Protein 6ENI (pdb70)

Radius of gyration: 18.66 Å; Cα contacts (8 Å, |Δi|>4): 161; chains: 2; bounding box: 58×53×32 Å

Secondary structure (DSSP, 8-state):
----HHHHHHHHHHHHHHHHHHHHHHHHHHTT-HHHHHHHHS-HHHHHHHHHHHHHHHHHHH--S-HHHHHHHH---HHHHHHHHHHHHHS-HHHHHHHHHHH-/--S-HHHHHHHHHHHHHHHHHHHHHHHHHHTT-HHHHHHHHS-HHHHHHHHHHHHHHHHHHH--S-HHHHHHHH---HHHHHHHHHHHHHS-HHHHHHHHHHH--

Nearest PDB structures (foldseek):
  6eni-assembly1_A  TM=1.010E+00  e=1.282E-14  Escherichia coli
  6elb-assembly1_B  TM=1.008E+00  e=8.074E-14  Escherichia coli
  6elg-assembly1_B  TM=1.007E+00  e=7.170E-14  Escherichia coli
  6ekp-assembly1_A  TM=1.009E+00  e=9.092E-14  Escherichia coli K-12
  6enn-assembly1_A  TM=1.009E+00  e=9.092E-14  Escherichia coli

Organism: Escherichia coli (strain K12) (NCBI:txid83333)

CATH classification: 1.10.1270.10

Sequence (209 aa):
AQQSPYSSAAMMAEQQRHQEWLRFVDDLLKNNAYQNDLHLPLLNLMMLLPDEREALGTRVRIVEELLRGEMSQRELKNELGAGIATITRGSNYLKAAPVELRQWLEEVLLAQQSPYSAAMMAEQRHQQEWLRFVDLLKNAYQNDDLHLPLLNLLMMLLPDEREALGTRVRIVEEELLRGEMMSQRELKNELGAGIATITRGSNYLKAAPVELRQWLEEVVLLK

Structure (mmCIF, N/CA/C/O backbone):
data_6ENI
#
_entry.id   6ENI
#
_cell.length_a   54.780
_cell.length_b   63.410
_cell.length_c   64.770
_cell.angle_alpha   90.000
_cell.angle_beta   90.000
_cell.angle_gamma   90.000
#
_symmetry.space_group_name_H-M   'P 21 21 21'
#
loop_
_entity.id
_entity.type
_entity.pdbx_description
1 polymer 'Trp operon repressor'
2 non-polymer '1H-INDOL-3-YLACETIC ACID'
3 non-polymer 1,2-ETHANEDIOL
4 water water
#
loop_
_atom_site.group_PDB
_atom_site.id
_atom_site.type_symbol
_atom_site.label_atom_id
_atom_site.label_alt_id
_atom_site.label_comp_id
_atom_site.label_asym_id
_atom_site.label_entity_id
_atom_site.label_seq_id
_atom_site.pdbx_PDB_ins_code
_atom_site.Cartn_x
_atom_site.Cartn_y
_atom_site.Cartn_z
_atom_site.occupancy
_atom_site.B_iso_or_equiv
_atom_site.auth_seq_id
_atom_site.auth_comp_id
_atom_site.auth_asym_id
_atom_site.auth_atom_id
_atom_site.pdbx_PDB_model_num
ATOM 1 N N . ALA A 1 2 ? 10.855 -9.356 24.811 1.00 54.95 2 ALA A N 1
ATOM 2 C CA . ALA A 1 2 ? 11.811 -10.429 24.569 1.00 76.29 2 ALA A CA 1
ATOM 3 C C . ALA A 1 2 ? 12.063 -10.602 23.074 1.00 38.44 2 ALA A C 1
ATOM 4 O O . ALA A 1 2 ? 11.126 -10.612 22.273 1.00 33.50 2 ALA A O 1
ATOM 10 N N . GLN A 1 3 ? 13.336 -10.719 22.699 1.00 33.38 3 GLN A N 1
ATOM 11 C CA . GLN A 1 3 ? 13.678 -11.021 21.316 1.00 21.93 3 GLN A CA 1
ATOM 12 C C . GLN A 1 3 ? 13.225 -12.444 20.970 1.00 33.44 3 GLN A C 1
ATOM 13 O O . GLN A 1 3 ? 13.456 -13.381 21.740 1.00 37.27 3 GLN A O 1
ATOM 27 N N . GLN A 1 4 ? 12.549 -12.586 19.820 1.00 16.56 4 GLN A N 1
ATOM 28 C CA . GLN A 1 4 ? 12.091 -13.872 19.281 1.00 17.63 4 GLN A CA 1
ATOM 29 C C . GLN A 1 4 ? 13.176 -14.928 19.419 1.00 14.32 4 GLN A C 1
ATOM 30 O O . GLN A 1 4 ? 14.329 -14.673 19.108 1.00 16.50 4 GLN A O 1
ATOM 44 N N . SER A 1 5 ? 12.792 -16.137 19.858 1.00 16.98 5 SER A N 1
ATOM 45 C CA . SER A 1 5 ? 13.631 -17.335 19.933 1.00 15.00 5 SER A CA 1
ATOM 46 C C . SER A 1 5 ? 13.275 -18.275 18.797 1.00 12.93 5 SER A C 1
ATOM 47 O O . SER A 1 5 ? 12.237 -18.100 18.145 1.00 13.89 5 SER A O 1
ATOM 55 N N . PRO A 1 6 ? 14.109 -19.274 18.505 1.00 11.20 6 PRO A N 1
ATOM 56 C CA . PRO A 1 6 ? 13.719 -20.235 17.475 1.00 12.82 6 PRO A CA 1
ATOM 57 C C . PRO A 1 6 ? 12.392 -20.912 17.765 1.00 11.00 6 PRO A C 1
ATOM 58 O O . PRO A 1 6 ? 11.621 -21.149 16.827 1.00 10.79 6 PRO A O 1
ATOM 69 N N . TYR A 1 7 ? 12.102 -21.206 19.025 1.00 10.37 7 TYR A N 1
ATOM 70 C CA . TYR A 1 7 ? 10.820 -21.788 19.380 1.00 9.74 7 TYR A CA 1
ATOM 71 C C . TYR A 1 7 ? 9.689 -20.843 19.004 1.00 9.62 7 TYR A C 1
ATOM 72 O O . TYR A 1 7 ? 8.715 -21.232 18.342 1.00 10.35 7 TYR A O 1
ATOM 90 N N A SER A 1 8 ? 9.791 -19.586 19.419 0.41 9.88 8 SER A N 1
ATOM 91 N N B SER A 1 8 ? 9.819 -19.577 19.386 0.59 9.81 8 SER A N 1
ATOM 92 C CA A SER A 1 8 ? 8.696 -18.664 19.153 0.41 10.38 8 SER A CA 1
ATOM 93 C CA B SER A 1 8 ? 8.720 -18.657 19.158 0.59 10.02 8 SER A CA 1
ATOM 94 C C A SER A 1 8 ? 8.572 -18.367 17.664 0.41 10.51 8 SER A C 1
ATOM 95 C C B SER A 1 8 ? 8.576 -18.348 17.681 0.59 10.69 8 SER A C 1
ATOM 96 O O A SER A 1 8 ? 7.454 -18.217 17.143 0.41 11.12 8 SER A O 1
ATOM 97 O O B SER A 1 8 ? 7.445 -18.176 17.189 0.59 10.43 8 SER A O 1
ATOM 112 N N . ALA A 1 9 ? 9.697 -18.287 16.956 1.00 10.26 9 ALA A N 1
ATOM 113 C CA . ALA A 1 9 ? 9.652 -18.058 15.519 1.00 11.44 9 ALA A CA 1
ATOM 114 C C . ALA A 1 9 ? 8.984 -19.220 14.822 1.00 10.49 9 ALA A C 1
ATOM 115 O O . ALA A 1 9 ? 8.215 -19.026 13.871 1.00 11.36 9 ALA A O 1
ATOM 122 N N . ALA A 1 10 ? 9.274 -20.446 15.264 1.00 10.63 10 ALA A N 1
ATOM 123 C CA . ALA A 1 10 ? 8.671 -21.604 14.630 1.00 12.00 10 ALA A CA 1
ATOM 124 C C . ALA A 1 10 ? 7.167 -21.601 14.837 1.00 11.74 10 ALA A C 1
ATOM 125 O O . ALA A 1 10 ? 6.400 -21.916 13.922 1.00 12.80 10 ALA A O 1
ATOM 132 N N A MET A 1 11 ? 6.727 -21.231 16.014 0.63 10.91 11 MET A N 1
ATOM 133 N N B MET A 1 11 ? 6.725 -21.302 16.057 0.37 10.59 11 MET A N 1
ATOM 134 C CA A MET A 1 11 ? 5.296 -21.178 16.276 0.63 11.50 11 MET A CA 1
ATOM 135 C CA B MET A 1 11 ? 5.294 -21.162 16.310 0.37 11.69 11 MET A CA 1
ATOM 136 C C A MET A 1 11 ? 4.626 -20.062 15.497 0.63 9.76 11 MET A C 1
ATOM 137 C C B MET A 1 11 ? 4.701 -20.115 15.386 0.37 8.49 11 MET A C 1
ATOM 138 O O A MET A 1 11 ? 3.508 -20.230 14.996 0.63 9.46 11 MET A O 1
ATOM 139 O O B MET A 1 11 ? 3.717 -20.375 14.682 0.37 9.18 11 MET A O 1
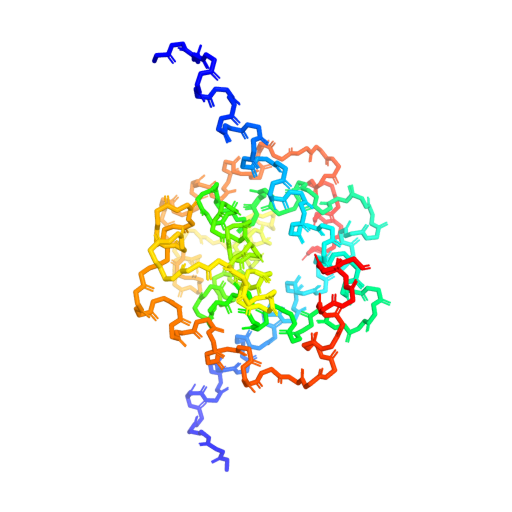ATOM 166 N N . ALA A 1 12 ? 5.285 -18.915 15.386 1.00 9.78 12 ALA A N 1
ATOM 167 C CA . ALA A 1 12 ? 4.707 -17.811 14.637 1.00 9.70 12 ALA A CA 1
ATOM 168 C C . ALA A 1 12 ? 4.592 -18.146 13.167 1.00 9.37 12 ALA A C 1
ATOM 169 O O . ALA A 1 12 ? 3.586 -17.806 12.527 1.00 9.24 12 ALA A O 1
ATOM 177 N N . GLU A 1 13 ? 5.584 -18.810 12.596 1.00 9.38 13 GLU A N 1
ATOM 178 C CA . GLU A 1 13 ? 5.469 -19.142 11.185 1.00 10.48 13 GLU A CA 1
ATOM 179 C C . GLU A 1 13 ? 4.381 -20.164 10.955 1.00 9.10 13 GLU A C 1
ATOM 180 O O . GLU A 1 13 ? 3.670 -20.091 9.960 1.00 9.54 13 GLU A O 1
ATOM 192 N N A GLN A 1 14 ? 4.226 -21.143 11.843 0.64 9.18 14 GLN A N 1
ATOM 193 N N B GLN A 1 14 ? 4.235 -21.126 11.866 0.36 9.11 14 GLN A N 1
ATOM 194 C CA A GLN A 1 14 ? 3.121 -22.080 11.690 0.64 9.86 14 GLN A CA 1
ATOM 195 C CA B GLN A 1 14 ? 3.161 -22.098 11.741 0.36 10.09 14 GLN A CA 1
ATOM 196 C C A GLN A 1 14 ? 1.784 -21.368 11.781 0.64 8.98 14 GLN A C 1
ATOM 197 C C B GLN A 1 14 ? 1.800 -21.414 11.809 0.36 8.74 14 GLN A C 1
ATOM 198 O O A GLN A 1 14 ? 0.873 -21.660 11.005 0.64 9.50 14 GLN A O 1
ATOM 199 O O B GLN A 1 14 ? 0.906 -21.736 11.022 0.36 9.31 14 GLN A O 1
ATOM 226 N N . ARG A 1 15 ? 1.622 -20.462 12.730 1.00 8.84 15 ARG A N 1
ATOM 227 C CA . ARG A 1 15 ? 0.355 -19.740 12.797 1.00 9.16 15 ARG A CA 1
ATOM 228 C C . ARG A 1 15 ? 0.124 -18.966 11.510 1.00 8.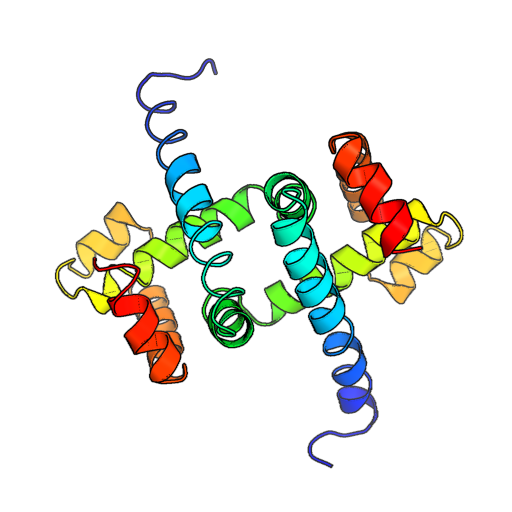71 15 ARG A C 1
ATOM 229 O O . ARG A 1 15 ? -1.002 -18.909 10.994 1.00 9.30 15 ARG A O 1
ATOM 250 N N . HIS A 1 16 ? 1.175 -18.370 10.956 1.00 8.61 16 HIS A N 1
ATOM 251 C CA . HIS A 1 16 ? 1.018 -17.629 9.712 1.00 9.15 16 HIS A CA 1
ATOM 252 C C . HIS A 1 16 ? 0.570 -18.545 8.587 1.00 8.62 16 HIS A C 1
ATOM 253 O O . HIS A 1 16 ? -0.345 -18.202 7.820 1.00 8.90 16 HIS A O 1
ATOM 267 N N . GLN A 1 17 ? 1.173 -19.722 8.483 1.00 8.62 17 GLN A N 1
ATOM 268 C CA . GLN A 1 17 ? 0.763 -20.643 7.442 1.00 8.76 17 GLN A CA 1
ATOM 269 C C . GLN A 1 17 ? -0.664 -21.112 7.656 1.00 8.69 17 GLN A C 1
ATOM 270 O O . GLN A 1 17 ? -1.410 -21.277 6.695 1.00 9.21 17 GLN A O 1
ATOM 284 N N . GLU A 1 18 ? -1.071 -21.333 8.894 1.00 8.04 18 GLU A N 1
ATOM 285 C CA . GLU A 1 18 ? -2.447 -21.743 9.166 1.00 8.78 18 GLU A CA 1
ATOM 286 C C . GLU A 1 18 ? -3.429 -20.661 8.773 1.00 7.86 18 GLU A C 1
ATOM 287 O O . GLU A 1 18 ? -4.525 -20.959 8.274 1.00 8.35 18 GLU A O 1
ATOM 299 N N . TRP A 1 19 ? -3.070 -19.409 9.011 1.00 8.08 19 TRP A N 1
ATOM 300 C CA . TRP A 1 19 ? -3.896 -18.293 8.576 1.00 7.94 19 TRP A CA 1
ATOM 301 C C . TRP A 1 19 ? -4.012 -18.267 7.063 1.00 7.92 19 TRP A C 1
ATOM 302 O O . TRP A 1 19 ? -5.119 -18.152 6.518 1.00 8.12 19 TRP A O 1
ATOM 323 N N . LEU A 1 20 ? -2.893 -18.375 6.360 1.00 7.99 20 LEU A N 1
ATOM 324 C CA . LEU A 1 20 ? -2.932 -18.373 4.907 1.00 8.47 20 LEU A CA 1
ATOM 325 C C . LEU A 1 20 ? -3.750 -19.533 4.388 1.00 8.24 20 LEU A C 1
ATOM 326 O O . LEU A 1 20 ? -4.441 -19.402 3.369 1.00 8.65 20 LEU A O 1
ATOM 342 N N . ARG A 1 21 ? -3.750 -20.662 5.069 1.00 8.13 21 ARG A N 1
ATOM 343 C CA . ARG A 1 21 ? -4.546 -21.791 4.619 1.00 9.07 21 ARG A CA 1
ATOM 344 C C . ARG A 1 21 ? -6.030 -21.475 4.734 1.00 8.46 21 ARG A C 1
ATOM 345 O O . ARG A 1 21 ? -6.809 -21.828 3.834 1.00 8.35 21 ARG A O 1
ATOM 366 N N . PHE A 1 22 ? -6.454 -20.834 5.830 1.00 7.94 22 PHE A N 1
ATOM 367 C CA . PHE A 1 22 ? -7.836 -20.355 5.916 1.00 7.31 22 PHE A CA 1
ATOM 368 C C . PHE A 1 22 ? -8.151 -19.393 4.785 1.00 7.02 22 PHE A C 1
ATOM 369 O O . PHE A 1 22 ? -9.209 -19.495 4.135 1.00 7.58 22 PHE A O 1
ATOM 386 N N . VAL A 1 23 ? -7.278 -18.417 4.567 1.00 7.24 23 VAL A N 1
ATOM 387 C CA . VAL A 1 23 ? -7.516 -17.411 3.543 1.00 7.47 23 VAL A CA 1
ATOM 388 C C . VAL A 1 23 ? -7.700 -18.061 2.180 1.00 7.34 23 VAL A C 1
ATOM 389 O O . VAL A 1 23 ? -8.573 -17.674 1.407 1.00 7.66 23 VAL A O 1
ATOM 402 N N A ASP A 1 24 ? -6.864 -19.047 1.860 0.39 7.77 24 ASP A N 1
ATOM 403 N N B ASP A 1 24 ? -6.889 -19.062 1.861 0.61 7.61 24 ASP A N 1
ATOM 404 C CA A ASP A 1 24 ? -6.962 -19.751 0.585 0.39 8.01 24 ASP A CA 1
ATOM 405 C CA B ASP A 1 24 ? -6.992 -19.719 0.562 0.61 7.77 24 ASP A CA 1
ATOM 406 C C A ASP A 1 24 ? -8.239 -20.570 0.503 0.39 7.99 24 ASP A C 1
ATOM 407 C C B ASP A 1 24 ? -8.223 -20.607 0.489 0.61 8.24 24 ASP A C 1
ATOM 408 O O A ASP A 1 24 ? -8.887 -20.614 -0.553 0.39 8.33 24 ASP A O 1
ATOM 409 O O B ASP A 1 24 ? -8.821 -20.744 -0.584 0.61 8.20 24 ASP A O 1
ATOM 426 N N . LEU A 1 25 ? -8.602 -21.244 1.596 1.00 7.83 25 LEU A N 1
ATOM 427 C CA . LEU A 1 25 ? -9.817 -22.048 1.612 1.00 8.14 25 LEU A CA 1
ATOM 428 C C . LEU A 1 25 ? -11.021 -21.176 1.297 1.00 7.11 25 LEU A C 1
ATOM 429 O O . LEU A 1 25 ? -11.872 -21.536 0.469 1.00 7.76 25 LEU A O 1
ATOM 445 N N . LEU A 1 26 ? -11.095 -20.013 1.933 1.00 6.90 26 LEU A N 1
ATOM 446 C CA . LEU A 1 26 ? -12.204 -19.103 1.712 1.00 7.03 26 LEU A CA 1
ATOM 447 C C . LEU A 1 26 ? -12.168 -18.519 0.313 1.00 7.12 26 LEU A C 1
ATOM 448 O O . LEU A 1 26 ? -13.220 -18.352 -0.322 1.00 7.72 26 LEU A O 1
ATOM 464 N N . LYS A 1 27 ? -10.984 -18.233 -0.211 1.00 7.00 27 LYS A N 1
ATOM 465 C CA . LYS A 1 27 ? -10.858 -17.777 -1.599 1.00 7.70 27 LYS A CA 1
ATOM 466 C C . LYS A 1 27 ? -11.503 -18.778 -2.531 1.00 7.65 27 LYS A C 1
ATOM 467 O O . LYS A 1 27 ? -12.297 -18.419 -3.419 1.00 8.21 27 LYS A O 1
ATOM 486 N N A ASN A 1 28 ? -11.135 -20.040 -2.360 0.57 7.73 28 ASN A N 1
ATOM 487 N N B ASN A 1 28 ? -11.232 -20.057 -2.322 0.43 7.35 28 ASN A N 1
ATOM 488 C CA A ASN A 1 28 ? -11.671 -21.129 -3.156 0.57 8.44 28 ASN A CA 1
ATOM 489 C CA B ASN A 1 28 ? -11.756 -21.080 -3.211 0.43 8.91 28 ASN A CA 1
ATOM 490 C C A ASN A 1 28 ? -13.193 -21.227 -2.978 0.57 7.99 28 ASN A C 1
ATOM 491 C C B ASN A 1 28 ? -13.229 -21.331 -2.953 0.43 8.23 28 ASN A C 1
ATOM 492 O O A ASN A 1 28 ? -13.954 -21.342 -3.957 0.57 8.20 28 ASN A O 1
ATOM 493 O O B ASN A 1 28 ? -13.981 -21.743 -3.845 0.43 7.91 28 ASN A O 1
ATOM 514 N N . ALA A 1 29 ? -13.663 -21.125 -1.733 1.00 8.05 29 ALA A N 1
ATOM 515 C CA . ALA A 1 29 ? -15.090 -21.201 -1.479 1.00 8.20 29 ALA A CA 1
ATOM 516 C C . ALA A 1 29 ? -15.842 -20.118 -2.221 1.00 8.65 29 ALA A C 1
ATOM 517 O O . ALA A 1 29 ? -16.893 -20.400 -2.827 1.00 8.99 29 ALA A O 1
ATOM 524 N N . TYR A 1 30 ? -15.322 -18.898 -2.255 1.00 8.15 30 TYR A N 1
ATOM 525 C CA . TYR A 1 30 ? -15.986 -17.862 -3.045 1.00 8.54 30 TYR A CA 1
ATOM 526 C C . TYR A 1 30 ? -16.049 -18.253 -4.516 1.00 9.14 30 TYR A C 1
ATOM 527 O O . TYR A 1 30 ? -17.064 -18.000 -5.186 1.00 12.23 30 TYR A O 1
ATOM 545 N N . GLN A 1 31 ? -15.027 -18.914 -5.037 1.00 9.54 31 GLN A N 1
ATOM 546 C CA . GLN A 1 31 ? -15.022 -19.321 -6.438 1.00 10.98 31 GLN A CA 1
ATOM 547 C C . GLN A 1 31 ? -15.999 -20.440 -6.710 1.00 15.07 31 GLN A C 1
ATOM 548 O O . GLN A 1 31 ? -16.346 -20.672 -7.879 1.00 23.60 31 GLN A O 1
ATOM 562 N N . ASN A 1 32 ? -16.448 -21.156 -5.702 1.00 12.19 32 ASN A N 1
ATOM 563 C CA . ASN A 1 32 ? -17.351 -22.278 -5.859 1.00 14.17 32 ASN A CA 1
ATOM 564 C C . ASN A 1 32 ? -18.695 -21.994 -5.228 1.00 11.59 32 ASN A C 1
ATOM 565 O O . ASN A 1 32 ? -19.470 -22.915 -5.026 1.00 14.32 32 ASN A O 1
ATOM 576 N N . ASP A 1 33 ? -18.980 -20.736 -4.899 1.00 11.27 33 ASP A N 1
ATOM 577 C CA . ASP A 1 33 ? -20.235 -20.367 -4.261 1.00 10.18 33 ASP A CA 1
ATOM 578 C C . ASP A 1 33 ? -20.520 -21.215 -3.026 1.00 10.12 33 ASP A C 1
ATOM 579 O O . ASP A 1 33 ? -21.639 -21.645 -2.786 1.00 12.45 33 ASP A O 1
ATOM 588 N N . LEU A 1 34 ? -19.506 -21.438 -2.201 1.00 8.67 34 LEU A N 1
ATOM 589 C CA . LEU A 1 34 ? -19.644 -22.109 -0.918 1.00 8.79 34 LEU A CA 1
ATOM 590 C C . LEU A 1 34 ? -19.212 -21.204 0.223 1.00 7.96 34 LEU A C 1
ATOM 591 O O . LEU A 1 34 ? -19.131 -21.659 1.369 1.00 9.32 34 LEU A O 1
ATOM 607 N N . HIS A 1 35 ? -18.941 -19.935 -0.051 1.00 7.98 35 HIS A N 1
ATOM 608 C CA . HIS A 1 35 ? -18.487 -19.041 0.993 1.00 7.95 35 HIS A CA 1
ATOM 609 C C . HIS A 1 35 ? -19.523 -18.836 2.083 1.00 7.73 35 HIS A C 1
ATOM 610 O O . HIS A 1 35 ? -19.151 -18.731 3.243 1.00 7.91 35 HIS A O 1
ATOM 624 N N . LEU A 1 36 ? -20.806 -18.740 1.755 1.00 8.31 36 LEU A N 1
ATOM 625 C CA . LEU A 1 36 ? -21.777 -18.476 2.808 1.00 7.94 36 LEU A CA 1
ATOM 626 C C . LEU A 1 36 ? -21.844 -19.624 3.785 1.00 8.80 36 LEU A C 1
ATOM 627 O O . LEU A 1 36 ? -21.731 -19.375 4.998 1.00 8.86 36 LEU A O 1
ATOM 643 N N . PRO A 1 37 ? -22.000 -20.883 3.366 1.00 8.40 37 PRO A N 1
ATOM 644 C CA . PRO A 1 37 ? -21.980 -21.957 4.369 1.00 9.07 37 PRO A CA 1
ATOM 645 C C . PRO A 1 37 ? -20.635 -22.115 5.040 1.00 8.35 37 PRO A C 1
ATOM 646 O O . PRO A 1 37 ? -20.579 -22.463 6.225 1.00 8.19 37 PRO A O 1
ATOM 657 N N . LEU A 1 38 ? -19.533 -21.864 4.337 1.00 7.86 38 LEU A N 1
ATOM 658 C CA . LEU A 1 38 ? -18.229 -21.941 4.979 1.00 7.67 38 LEU A CA 1
ATOM 659 C C . LEU A 1 38 ? -18.129 -20.921 6.094 1.00 7.96 38 LEU A C 1
ATOM 660 O O . LEU A 1 38 ? -17.640 -21.236 7.189 1.00 7.96 38 LEU A O 1
ATOM 676 N N . LEU A 1 39 ? -18.569 -19.686 5.834 1.00 7.64 39 LEU A N 1
ATOM 677 C CA . LEU A 1 39 ? -18.483 -18.657 6.859 1.00 7.99 39 LEU A CA 1
ATOM 678 C C . LEU A 1 39 ? -19.397 -18.967 8.033 1.00 8.38 39 LEU A C 1
ATOM 679 O O . LEU A 1 39 ? -19.057 -18.626 9.170 1.00 9.46 39 LEU A O 1
ATOM 695 N N . ASN A 1 40 ? -20.535 -19.613 7.802 1.00 8.44 40 ASN A N 1
ATOM 696 C CA . ASN A 1 40 ? -21.381 -20.012 8.919 1.00 9.92 40 ASN A CA 1
ATOM 697 C C . ASN A 1 40 ? -20.745 -21.108 9.747 1.00 9.56 40 ASN A C 1
ATOM 698 O O . ASN A 1 40 ? -20.956 -21.162 10.969 1.00 11.42 40 ASN A O 1
ATOM 709 N N . LEU A 1 41 ? -19.962 -21.980 9.125 1.00 8.62 41 LEU A N 1
ATOM 710 C CA . LEU A 1 41 ? -19.251 -23.009 9.857 1.00 9.04 41 LEU A CA 1
ATOM 711 C C . LEU A 1 41 ? -18.112 -22.412 10.664 1.00 8.23 41 LEU A C 1
ATOM 712 O O . LEU A 1 41 ? -17.899 -22.790 11.829 1.00 9.30 41 LEU A O 1
ATOM 728 N N A MET A 1 42 ? -17.370 -21.491 10.065 0.53 8.13 42 MET A N 1
ATOM 729 N N B MET A 1 42 ? -17.356 -21.495 10.070 0.47 8.11 42 MET A N 1
ATOM 730 C CA A MET A 1 42 ? -16.111 -21.030 10.631 0.53 8.73 42 MET A CA 1
ATOM 731 C CA B MET A 1 42 ? -16.097 -21.056 10.662 0.47 8.83 42 MET A CA 1
ATOM 732 C C A MET A 1 42 ? -16.260 -19.906 11.639 0.53 8.74 42 MET A C 1
ATOM 733 C C B MET A 1 42 ? -16.229 -19.874 11.611 0.47 8.76 42 MET A C 1
ATOM 734 O O A MET A 1 42 ? -15.365 -19.724 12.463 0.53 8.96 42 MET A O 1
ATOM 735 O O B MET A 1 42 ? -15.288 -19.616 12.367 0.47 8.78 42 MET A O 1
ATOM 762 N N . LEU A 1 43 ? -17.354 -19.161 11.581 1.00 8.53 43 LEU A N 1
ATOM 763 C CA . LEU A 1 43 ? -17.576 -17.988 12.419 1.00 9.26 43 LEU A CA 1
ATOM 764 C C . LEU A 1 43 ? -18.871 -18.148 13.193 1.00 9.47 43 LEU A C 1
ATOM 765 O O . LEU A 1 43 ? -19.882 -18.552 12.639 1.00 12.23 43 LEU A O 1
ATOM 782 N N . LEU A 1 44 ? -18.849 -17.780 14.455 1.00 9.33 44 LEU A N 1
ATOM 783 C CA . LEU A 1 44 ? -20.047 -17.781 15.264 1.00 11.38 44 LEU A CA 1
ATOM 784 C C . LEU A 1 44 ? -20.934 -16.596 14.899 1.00 10.42 44 LEU A C 1
ATOM 785 O O . LEU A 1 44 ? -20.452 -15.584 14.381 1.00 9.98 44 LEU A O 1
ATOM 801 N N . PRO A 1 45 ? -22.232 -16.674 15.196 1.00 11.45 45 PRO A N 1
ATOM 802 C CA . PRO A 1 45 ? -23.127 -15.560 14.842 1.00 11.60 45 PRO A CA 1
ATOM 803 C C . PRO A 1 45 ? -22.670 -14.202 15.351 1.00 12.47 45 PRO A C 1
ATOM 804 O O . PRO A 1 45 ? -22.758 -13.214 14.613 1.00 11.83 45 PRO A O 1
ATOM 815 N N . ASP A 1 46 ? -22.170 -14.106 16.575 1.00 11.55 46 ASP A N 1
ATOM 816 C CA . ASP A 1 46 ? -21.748 -12.808 17.090 1.00 12.28 46 ASP A CA 1
ATOM 817 C C . ASP A 1 46 ? -20.493 -12.316 16.402 1.00 10.35 46 ASP A C 1
ATOM 818 O O . ASP A 1 46 ? -20.285 -11.099 16.309 1.00 11.12 46 ASP A O 1
ATOM 827 N N . GLU A 1 47 ? -19.655 -13.234 15.916 1.00 10.72 47 GLU A N 1
ATOM 828 C CA . GLU A 1 47 ? -18.472 -12.857 15.160 1.00 9.67 47 GLU A CA 1
ATOM 829 C C . GLU A 1 47 ? -18.849 -12.318 13.794 1.00 8.53 47 GLU A C 1
ATOM 830 O O . GLU A 1 47 ? -18.280 -11.338 13.321 1.00 9.66 47 GLU A O 1
ATOM 842 N N . ARG A 1 48 ? -19.827 -12.940 13.158 1.00 9.16 48 ARG A N 1
ATOM 843 C CA . ARG A 1 48 ? -20.336 -12.424 11.891 1.00 9.04 48 ARG A CA 1
ATOM 844 C C . ARG A 1 48 ? -20.942 -11.040 12.073 1.00 8.15 48 ARG A C 1
ATOM 845 O O . ARG A 1 48 ? -20.717 -10.131 11.267 1.00 8.83 48 ARG A O 1
ATOM 866 N N . GLU A 1 49 ? -21.714 -10.860 13.146 1.00 9.14 49 GLU A N 1
ATOM 867 C CA . GLU A 1 49 ? -22.287 -9.551 13.414 1.00 9.06 49 GLU A CA 1
ATOM 868 C C . GLU A 1 49 ? -21.191 -8.517 13.616 1.00 9.35 49 GLU A C 1
ATOM 869 O O . GLU A 1 49 ? -21.285 -7.398 13.106 1.00 9.79 49 GLU A O 1
ATOM 881 N N . ALA A 1 50 ? -20.143 -8.868 14.347 1.00 9.52 50 ALA A N 1
ATOM 882 C CA . ALA A 1 50 ? -19.048 -7.935 14.565 1.00 9.39 50 ALA A CA 1
ATOM 883 C C . ALA A 1 50 ? -18.419 -7.509 13.246 1.00 9.50 50 ALA A C 1
ATOM 884 O O . ALA A 1 50 ? -18.103 -6.328 13.051 1.00 9.42 50 ALA A O 1
ATOM 891 N N . LEU A 1 51 ? -18.233 -8.448 12.318 1.00 8.89 51 LEU A N 1
ATOM 892 C CA . LEU A 1 51 ? -17.656 -8.088 11.039 1.00 8.33 51 LEU A CA 1
ATOM 893 C C . LEU A 1 51 ? -18.570 -7.140 10.282 1.00 8.73 51 LEU A C 1
ATOM 894 O O . LEU A 1 51 ? -18.100 -6.164 9.684 1.00 8.84 51 LEU A O 1
ATOM 910 N N . GLY A 1 52 ? -19.878 -7.397 10.289 1.00 8.32 52 GLY A N 1
ATOM 911 C CA . GLY A 1 52 ? -20.781 -6.473 9.631 1.00 9.12 52 GLY A CA 1
ATOM 912 C C . GLY A 1 52 ? -20.726 -5.078 10.228 1.00 8.51 52 GLY A C 1
ATOM 913 O O . GLY A 1 52 ? -20.787 -4.067 9.513 1.00 8.91 52 GLY A O 1
ATOM 917 N N . THR A 1 53 ? -20.629 -4.998 11.538 1.00 8.39 53 THR A N 1
ATOM 918 C CA . THR A 1 53 ? -20.567 -3.693 12.192 1.00 8.87 53 THR A CA 1
ATOM 919 C C . THR A 1 53 ? -19.241 -3.000 11.938 1.00 8.42 53 THR A C 1
ATOM 920 O O . THR A 1 53 ? -19.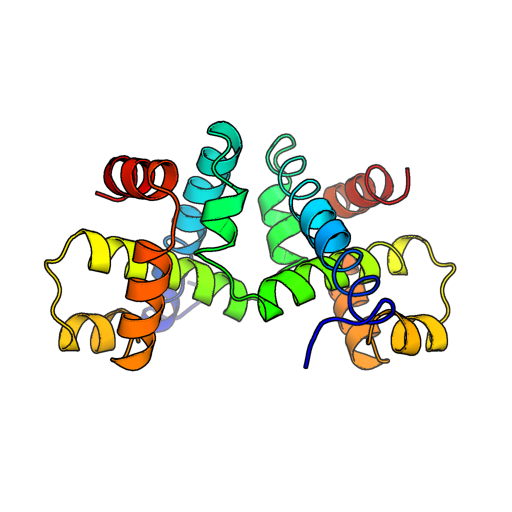204 -1.772 11.751 1.00 8.96 53 THR A O 1
ATOM 931 N N . ARG A 1 54 ? -18.140 -3.756 11.943 1.00 8.69 54 ARG A N 1
ATOM 932 C CA . ARG A 1 54 ? -16.839 -3.167 11.673 1.00 8.53 54 ARG A CA 1
ATOM 933 C C . ARG A 1 54 ? -16.772 -2.546 10.284 1.00 8.52 54 ARG A C 1
ATOM 934 O O . ARG A 1 54 ? -16.122 -1.506 10.108 1.00 8.46 54 ARG A O 1
ATOM 955 N N . VAL A 1 55 ? -17.420 -3.146 9.284 1.00 8.36 55 VAL A N 1
ATOM 956 C CA . VAL A 1 55 ? -17.479 -2.487 7.987 1.00 8.77 55 VAL A CA 1
ATOM 957 C C . VAL A 1 55 ? -18.115 -1.117 8.106 1.00 8.27 55 VAL A C 1
ATOM 958 O O . VAL A 1 55 ? -17.628 -0.154 7.524 1.00 9.48 55 VAL A O 1
ATOM 971 N N . ARG A 1 56 ? -19.226 -1.020 8.834 1.00 8.33 56 ARG A N 1
ATOM 972 C CA . ARG A 1 56 ? -19.869 0.272 9.031 1.00 8.85 56 ARG A CA 1
ATOM 973 C C . ARG A 1 56 ? -18.975 1.243 9.765 1.00 8.83 56 ARG A C 1
ATOM 974 O O . ARG A 1 56 ? -18.943 2.435 9.423 1.00 9.45 56 ARG A O 1
ATOM 995 N N . ILE A 1 57 ? -18.270 0.787 10.782 1.00 7.93 57 ILE A N 1
ATOM 996 C CA . ILE A 1 57 ? -17.370 1.686 11.490 1.00 9.05 57 ILE A CA 1
ATOM 997 C C . ILE A 1 57 ? -16.300 2.227 10.553 1.00 7.59 57 ILE A C 1
ATOM 998 O O . ILE A 1 57 ? -16.034 3.441 10.521 1.00 8.86 57 ILE A O 1
ATOM 1014 N N . VAL A 1 58 ? -15.699 1.348 9.765 1.00 8.73 58 VAL A N 1
ATOM 1015 C CA . VAL A 1 58 ? -14.695 1.771 8.799 1.00 9.91 58 VAL A CA 1
ATOM 1016 C C . VAL A 1 58 ? -15.280 2.777 7.821 1.00 9.76 58 VAL A C 1
ATOM 1017 O O . VAL A 1 58 ? -14.680 3.836 7.560 1.00 11.01 58 VAL A O 1
ATOM 1030 N N . GLU A 1 59 ? -16.436 2.447 7.243 1.00 10.07 59 GLU A N 1
ATOM 1031 C CA . GLU A 1 59 ? -17.116 3.346 6.323 1.00 10.64 59 GLU A CA 1
ATOM 1032 C C . GLU A 1 59 ? -17.316 4.713 6.936 1.00 9.96 59 GLU A C 1
ATOM 1033 O O . GLU A 1 59 ? -17.037 5.743 6.301 1.00 11.71 59 GLU A O 1
ATOM 1045 N N . GLU A 1 60 ? -17.862 4.743 8.133 1.00 9.62 60 GLU A N 1
ATOM 1046 C CA . GLU A 1 60 ? -18.200 6.019 8.728 1.00 10.87 60 GLU A CA 1
ATOM 1047 C C . GLU A 1 60 ? -16.965 6.782 9.170 1.00 10.52 60 GLU A C 1
ATOM 1048 O O . GLU A 1 60 ? -16.974 8.031 9.149 1.00 11.27 60 GLU A O 1
ATOM 1060 N N . LEU A 1 61 ? -15.894 6.094 9.549 1.00 9.34 61 LEU A N 1
ATOM 1061 C CA . LEU A 1 61 ? -14.655 6.810 9.844 1.00 10.04 61 LEU A CA 1
ATOM 1062 C C . LEU A 1 61 ? -14.102 7.460 8.592 1.00 10.63 61 LEU A C 1
ATOM 1063 O O . LEU A 1 61 ? -13.648 8.619 8.635 1.00 11.92 61 LEU A O 1
ATOM 1079 N N . LEU A 1 62 ? -14.136 6.743 7.467 1.00 11.02 62 LEU A N 1
ATOM 1080 C CA . LEU A 1 62 ? -13.661 7.306 6.211 1.00 12.98 62 LEU A CA 1
ATOM 1081 C C . LEU A 1 62 ? -14.553 8.440 5.726 1.00 13.15 62 LEU A C 1
ATOM 1082 O O . LEU A 1 62 ? -14.051 9.431 5.174 1.00 15.16 62 LEU A O 1
ATOM 1098 N N . ARG A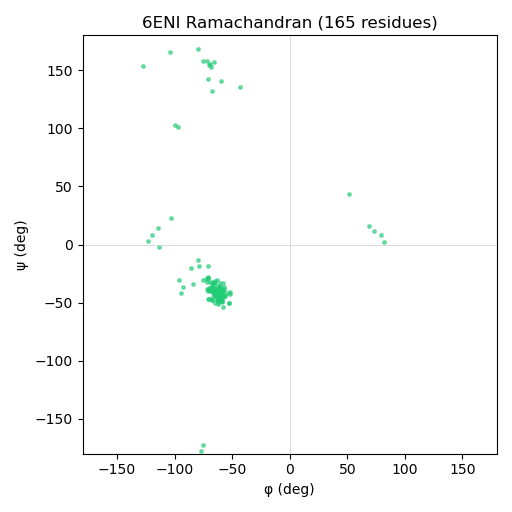 1 63 ? -15.866 8.326 5.901 1.00 13.61 63 ARG A N 1
ATOM 1099 C CA . ARG A 1 63 ? -16.774 9.372 5.453 1.00 14.52 63 ARG A CA 1
ATOM 1100 C C . ARG A 1 63 ? -16.565 10.642 6.249 1.00 14.30 63 ARG A C 1
ATOM 1101 O O . ARG A 1 63 ? -16.663 11.750 5.702 1.00 17.93 63 ARG A O 1
ATOM 1122 N N . GLY A 1 64 ? -16.323 10.516 7.547 1.00 13.68 64 GLY A N 1
ATOM 1123 C CA . GLY A 1 64 ? -16.014 11.665 8.361 1.00 15.58 64 GLY A CA 1
ATOM 1124 C C . GLY A 1 64 ? -17.190 12.501 8.793 1.00 18.61 64 GLY A C 1
ATOM 1125 O O . GLY A 1 64 ? -16.968 13.575 9.370 1.00 23.68 64 GLY A O 1
ATOM 1129 N N . GLU A 1 65 ? -18.426 12.060 8.551 1.00 17.00 65 GLU A N 1
ATOM 1130 C CA . GLU A 1 65 ? -19.608 12.877 8.837 1.00 19.68 65 GLU A CA 1
ATOM 1131 C C . GLU A 1 65 ? -20.222 12.605 10.204 1.00 20.27 65 GLU A C 1
ATOM 1132 O O . GLU A 1 65 ? -20.633 13.546 10.899 1.00 21.78 65 GLU A O 1
ATOM 1144 N N . MET A 1 66 ? -20.313 11.343 10.615 1.00 14.83 66 MET A N 1
ATOM 1145 C CA . MET A 1 66 ? -20.890 11.032 11.909 1.00 16.69 66 MET A CA 1
ATOM 1146 C C . MET A 1 66 ? -19.956 11.475 13.021 1.00 17.28 66 MET A C 1
ATOM 1147 O O . MET A 1 66 ? -18.734 11.353 12.904 1.00 16.64 66 MET A O 1
ATOM 1161 N N . SER A 1 67 ? -20.540 11.975 14.107 1.00 16.19 67 SER A N 1
ATOM 1162 C CA . SER A 1 67 ? -19.802 12.368 15.294 1.00 15.81 67 SER A CA 1
ATOM 1163 C C . SER A 1 67 ? -19.462 11.141 16.135 1.00 13.84 67 SER A C 1
ATOM 1164 O O . SER A 1 67 ? -20.026 10.050 15.939 1.00 13.73 67 SER A O 1
ATOM 1172 N N . GLN A 1 68 ? -18.580 11.339 17.132 1.00 14.65 68 GLN A N 1
ATOM 1173 C CA . GLN A 1 68 ? -18.233 10.265 18.070 1.00 15.04 68 GLN A CA 1
ATOM 1174 C C . GLN A 1 68 ? -19.471 9.743 18.788 1.00 15.80 68 GLN A C 1
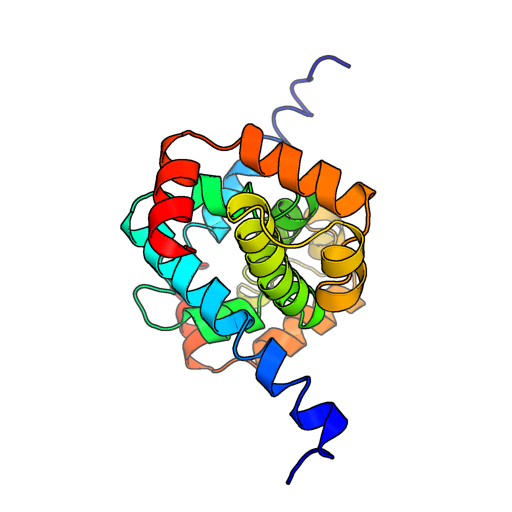ATOM 1175 O O . GLN A 1 68 ? -19.655 8.532 18.921 1.00 15.78 68 GLN A O 1
ATOM 1189 N N . ARG A 1 69 ? -20.341 10.641 19.257 1.00 17.64 69 ARG A N 1
ATOM 1190 C CA . ARG A 1 69 ? -21.539 10.192 19.960 1.00 1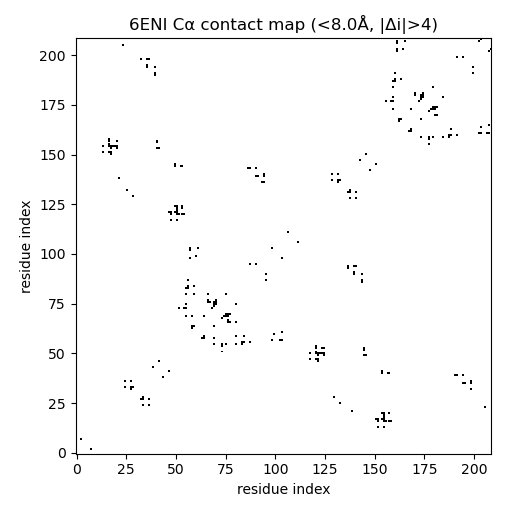7.01 69 ARG A CA 1
ATOM 1191 C C . ARG A 1 69 ? -22.460 9.403 19.033 1.00 17.89 69 ARG A C 1
ATOM 1192 O O . ARG A 1 69 ? -23.062 8.404 19.454 1.00 19.16 69 ARG A O 1
ATOM 1213 N N . GLU A 1 70 ? -22.579 9.825 17.781 1.00 16.13 70 GLU A N 1
ATOM 1214 C CA . GLU A 1 70 ? -23.371 9.080 16.801 1.00 16.32 70 GLU A CA 1
ATOM 1215 C C . GLU A 1 70 ? -22.777 7.696 16.493 1.00 15.42 70 GLU A C 1
ATOM 1216 O O . GLU A 1 70 ? -23.519 6.711 16.326 1.00 15.80 70 GLU A O 1
ATOM 1228 N N . LEU A 1 71 ? -21.449 7.602 16.372 1.00 13.08 71 LEU A N 1
ATOM 1229 C CA . LEU A 1 71 ? -20.810 6.304 16.190 1.00 12.15 71 LEU A CA 1
ATOM 1230 C C . LEU A 1 71 ? -21.097 5.388 17.381 1.00 13.11 71 LEU A C 1
ATOM 1231 O O . LEU A 1 71 ? -21.335 4.175 17.220 1.00 13.07 71 LEU A O 1
ATOM 1247 N N . LYS A 1 72 ? -21.076 5.941 18.597 1.00 13.43 72 LYS A N 1
ATOM 1248 C CA . LYS A 1 72 ? -21.347 5.135 19.785 1.00 16.10 72 LYS A CA 1
ATOM 1249 C C . LYS A 1 72 ? -22.798 4.678 19.801 1.00 16.92 72 LYS A C 1
ATOM 1250 O O . LYS A 1 72 ? -23.089 3.490 20.001 1.00 17.04 72 LYS A O 1
ATOM 1269 N N . ASN A 1 73 ? -23.725 5.599 19.563 1.00 16.52 73 ASN A N 1
ATOM 1270 C CA . ASN A 1 73 ? -25.136 5.245 19.642 1.00 15.20 73 ASN A CA 1
ATOM 1271 C C . ASN A 1 73 ? -25.529 4.285 18.539 1.00 16.52 73 ASN A C 1
ATOM 1272 O O . ASN A 1 73 ? -26.244 3.304 18.791 1.00 20.56 73 ASN A O 1
ATOM 1283 N N . GLU A 1 74 ? -25.131 4.588 17.300 1.00 17.16 74 GLU A N 1
ATOM 1284 C CA . GLU A 1 74 ? -25.643 3.850 16.149 1.00 17.36 74 GLU A CA 1
ATOM 1285 C C . GLU A 1 74 ? -24.882 2.560 15.872 1.00 13.99 74 GLU A C 1
ATOM 1286 O O . GLU A 1 74 ? -25.492 1.584 15.403 1.00 15.30 74 GLU A O 1
ATOM 1298 N N . LEU A 1 75 ? -23.571 2.528 16.132 1.00 13.44 75 LEU A N 1
ATOM 1299 C CA . LEU A 1 75 ? -22.749 1.365 15.830 1.00 14.00 75 LEU A CA 1
ATOM 1300 C C . LEU A 1 75 ? -22.222 0.688 17.070 1.00 13.92 75 LEU A C 1
ATOM 1301 O O . LEU A 1 75 ? -21.525 -0.333 16.952 1.00 16.63 75 LEU A O 1
ATOM 1317 N N . GLY A 1 76 ? -22.511 1.225 18.260 1.00 14.95 76 GLY A N 1
ATOM 1318 C CA . GLY A 1 76 ? -21.941 0.683 19.464 1.00 17.37 76 GLY A CA 1
ATOM 1319 C C . GLY A 1 76 ? -20.461 0.907 19.585 1.00 14.13 76 GLY A C 1
ATOM 1320 O O . GLY A 1 76 ? -19.807 0.241 20.385 1.00 19.59 76 GLY A O 1
ATOM 1324 N N . ALA A 1 77 ? -19.902 1.824 18.798 1.00 13.47 77 ALA A N 1
ATOM 1325 C CA . ALA A 1 77 ? -18.463 2.046 18.743 1.00 12.67 77 ALA A CA 1
ATOM 1326 C C . ALA A 1 77 ? -18.118 3.208 19.650 1.00 13.95 77 ALA A C 1
ATOM 1327 O O . ALA A 1 77 ? -18.261 4.372 19.263 1.00 13.81 77 ALA A O 1
ATOM 1334 N N . GLY A 1 78 ? -17.625 2.876 20.828 1.00 12.49 78 GLY A N 1
ATOM 1335 C CA . GLY A 1 78 ? -17.154 3.864 21.761 1.00 12.53 78 GLY A CA 1
ATOM 1336 C C . GLY A 1 78 ? -15.799 4.405 21.384 1.00 11.79 78 GLY A C 1
ATOM 1337 O O . GLY A 1 78 ? -15.193 4.060 20.358 1.00 11.37 78 GLY A O 1
ATOM 1341 N N . ILE A 1 79 ? -15.296 5.282 22.243 1.00 11.60 79 ILE A N 1
ATOM 1342 C CA . ILE A 1 79 ? -14.118 6.051 21.892 1.00 11.90 79 ILE A CA 1
ATOM 1343 C C . ILE A 1 79 ? -12.911 5.151 21.646 1.00 11.68 79 ILE A C 1
ATOM 1344 O O . ILE A 1 79 ? -12.117 5.412 20.732 1.00 12.87 79 ILE A O 1
ATOM 1360 N N . ALA A 1 80 ? -12.736 4.106 22.439 1.00 11.64 80 ALA A N 1
ATOM 1361 C CA . ALA A 1 80 ? -11.568 3.250 22.251 1.00 12.37 80 ALA A CA 1
ATOM 1362 C C . ALA A 1 80 ? -11.681 2.450 20.960 1.00 10.51 80 ALA A C 1
ATOM 1363 O O . ALA A 1 80 ? -10.681 2.224 20.256 1.00 11.52 80 ALA A O 1
ATOM 1370 N N . THR A 1 81 ? -12.888 2.015 20.631 1.00 10.71 81 THR A N 1
ATOM 1371 C CA . THR A 1 81 ? -13.108 1.296 19.387 1.00 11.80 81 THR A CA 1
ATOM 1372 C C . THR A 1 81 ? -12.804 2.184 18.197 1.00 10.40 81 THR A C 1
ATOM 1373 O O . THR A 1 81 ? -12.166 1.738 17.226 1.00 10.92 81 THR A O 1
ATOM 1384 N N . ILE A 1 82 ? -13.226 3.443 18.255 1.00 10.75 82 ILE A N 1
ATOM 1385 C CA . ILE A 1 82 ? -12.919 4.402 17.204 1.00 12.34 82 ILE A CA 1
ATOM 1386 C C . ILE A 1 82 ? -11.427 4.638 17.083 1.00 9.91 82 ILE A C 1
ATOM 1387 O O . ILE A 1 82 ? -10.912 4.771 15.961 1.00 10.95 82 ILE A O 1
ATOM 1403 N N . THR A 1 83 ? -10.722 4.727 18.202 1.00 10.36 83 THR A N 1
ATOM 1404 C CA . THR A 1 83 ? -9.286 4.921 18.152 1.00 10.66 83 THR A CA 1
ATOM 1405 C C . THR A 1 83 ? -8.626 3.732 17.480 1.00 10.32 83 THR A C 1
ATOM 1406 O O . THR A 1 83 ? -7.766 3.902 16.613 1.00 10.32 83 THR A O 1
ATOM 1417 N N . ARG A 1 84 ? -9.009 2.518 17.880 1.00 9.52 84 ARG A N 1
ATOM 1418 C CA . ARG A 1 84 ? -8.415 1.330 17.276 1.00 9.44 84 ARG A CA 1
ATOM 1419 C C . ARG A 1 84 ? -8.727 1.262 15.788 1.00 9.71 84 ARG A C 1
ATOM 1420 O O . ARG A 1 84 ? -7.832 1.038 14.968 1.00 9.96 84 ARG A O 1
ATOM 1441 N N . GLY A 1 85 ? -9.985 1.451 15.415 1.00 9.98 85 GLY A N 1
ATOM 1442 C CA . GLY A 1 85 ? -10.351 1.390 14.010 1.00 9.81 85 GLY A CA 1
ATOM 1443 C C . GLY A 1 85 ? -9.609 2.416 13.185 1.00 9.12 85 GLY A C 1
ATOM 1444 O O . GLY A 1 85 ? -9.165 2.134 12.073 1.00 9.68 85 GLY A O 1
ATOM 1448 N N . SER A 1 86 ? -9.431 3.616 13.743 1.00 8.97 86 SER A N 1
ATOM 1449 C CA . SER A 1 86 ? -8.673 4.657 13.060 1.00 8.80 86 SER A CA 1
ATOM 1450 C C . SER A 1 86 ? -7.230 4.225 12.861 1.00 8.30 86 SER A C 1
ATOM 1451 O O . SER A 1 86 ? -6.653 4.428 11.793 1.00 9.41 86 SER A O 1
ATOM 1459 N N . ASN A 1 87 ? -6.644 3.632 13.891 1.00 9.13 87 ASN A N 1
ATOM 1460 C CA . ASN A 1 87 ? -5.283 3.104 13.775 1.00 9.70 87 ASN A CA 1
ATOM 1461 C C . ASN A 1 87 ? -5.178 2.042 12.707 1.00 9.27 87 ASN A C 1
ATOM 1462 O O . ASN A 1 87 ? -4.201 2.007 11.949 1.00 10.05 87 ASN A O 1
ATOM 1473 N N . TYR A 1 88 ? -6.138 1.122 12.645 1.00 8.95 88 TYR A N 1
ATOM 1474 C CA . TYR A 1 88 ? -6.071 0.078 11.626 1.00 9.33 88 TYR A CA 1
ATOM 1475 C C . TYR A 1 88 ? -6.135 0.695 10.250 1.00 9.80 88 TYR A C 1
ATOM 1476 O O . TYR A 1 88 ? -5.452 0.251 9.316 1.00 9.54 88 TYR A O 1
ATOM 1494 N N . LEU A 1 89 ? -6.973 1.707 10.075 1.00 9.81 89 LEU A N 1
ATOM 1495 C CA . LEU A 1 89 ? -7.063 2.358 8.778 1.00 10.06 89 LEU A CA 1
ATOM 1496 C C . LEU A 1 89 ? -5.757 3.016 8.413 1.00 10.60 89 LEU A C 1
ATOM 1497 O O . LEU A 1 89 ? -5.308 2.928 7.267 1.00 11.94 89 LEU A O 1
ATOM 1513 N N . LYS A 1 90 ? -5.130 3.695 9.365 1.00 10.40 90 LYS A N 1
ATOM 1514 C CA . LYS A 1 90 ? -3.892 4.388 9.067 1.00 11.29 90 LYS A CA 1
ATOM 1515 C C . LYS A 1 90 ? -2.786 3.409 8.746 1.00 11.84 90 LYS A C 1
ATOM 1516 O O . LYS A 1 90 ? -1.920 3.718 7.909 1.00 12.70 90 LYS A O 1
ATOM 1535 N N . ALA A 1 91 ? -2.802 2.242 9.369 1.00 9.80 91 ALA A N 1
ATOM 1536 C CA . ALA A 1 91 ? -1.792 1.223 9.172 1.00 10.65 91 ALA A CA 1
ATOM 1537 C C . ALA A 1 91 ? -2.002 0.418 7.907 1.00 10.17 91 ALA A C 1
ATOM 1538 O O . ALA A 1 91 ? -1.077 -0.282 7.480 1.00 12.27 91 ALA A O 1
ATOM 1545 N N . ALA A 1 92 ? -3.166 0.516 7.284 1.00 9.91 92 ALA A N 1
ATOM 1546 C CA . ALA A 1 92 ? -3.448 -0.263 6.101 1.00 9.17 92 ALA A CA 1
ATOM 1547 C C . ALA A 1 92 ? -2.604 0.243 4.937 1.00 9.94 92 ALA A C 1
ATOM 1548 O O . ALA A 1 92 ? -2.224 1.420 4.879 1.00 11.11 92 ALA A O 1
ATOM 1555 N N . PRO A 1 93 ? -2.327 -0.612 3.975 1.00 9.48 93 PRO A N 1
ATOM 1556 C CA . PRO A 1 93 ? -1.595 -0.169 2.798 1.00 9.89 93 PRO A CA 1
ATOM 1557 C C . PRO A 1 93 ? -2.443 0.770 1.995 1.00 10.13 93 PRO A C 1
ATOM 1558 O O . PRO A 1 93 ? -3.680 0.729 2.027 1.00 10.76 93 PRO A O 1
ATOM 1569 N N . VAL A 1 94 ? -1.755 1.643 1.263 1.00 12.18 94 VAL A N 1
ATOM 1570 C CA . VAL A 1 94 ? -2.437 2.661 0.499 1.00 12.52 94 VAL A CA 1
ATOM 1571 C C . VAL A 1 94 ? -3.432 2.063 -0.479 1.00 11.47 94 VAL A C 1
ATOM 1572 O O . VAL A 1 94 ? -4.508 2.631 -0.665 1.00 12.11 94 VAL A O 1
ATOM 1585 N N . GLU A 1 95 ? -3.107 0.928 -1.104 1.00 10.95 95 GLU A N 1
ATOM 1586 C CA . GLU A 1 95 ? -4.025 0.351 -2.071 1.00 10.55 95 GLU A CA 1
ATOM 1587 C C . GLU A 1 95 ? -5.350 -0.016 -1.419 1.00 10.41 95 GLU A C 1
ATOM 1588 O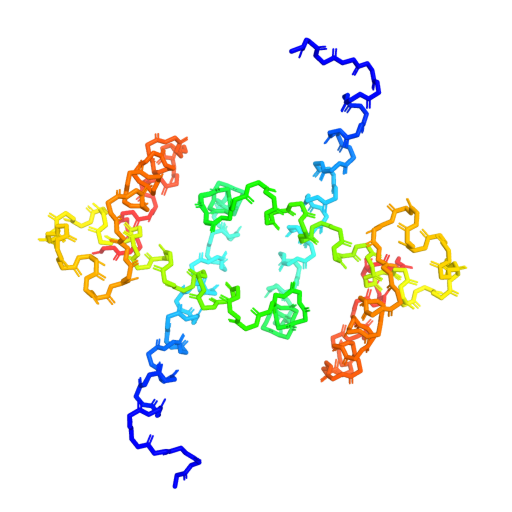 O . GLU A 1 95 ? -6.414 0.085 -2.046 1.00 11.20 95 GLU A O 1
ATOM 1600 N N . LEU A 1 96 ? -5.311 -0.479 -0.167 1.00 9.76 96 LEU A N 1
ATOM 1601 C CA . LEU A 1 96 ? -6.560 -0.826 0.505 1.00 9.17 96 LEU A CA 1
ATOM 1602 C C . LEU A 1 96 ? -7.359 0.417 0.826 1.00 9.60 96 LEU A C 1
ATOM 1603 O O . LEU A 1 96 ? -8.572 0.458 0.597 1.00 10.25 96 LEU A O 1
ATOM 1619 N N . ARG A 1 97 ? -6.712 1.431 1.391 1.00 10.76 97 ARG A N 1
ATOM 1620 C CA . ARG A 1 97 ? -7.459 2.636 1.717 1.00 12.33 97 ARG A CA 1
ATOM 1621 C C . ARG A 1 97 ? -8.092 3.251 0.487 1.00 13.75 97 ARG A C 1
ATOM 1622 O O . ARG A 1 97 ? -9.258 3.659 0.526 1.00 14.57 97 ARG A O 1
ATOM 1643 N N . GLN A 1 98 ? -7.346 3.337 -0.615 1.00 12.15 98 GLN A N 1
ATOM 1644 C CA . GLN A 1 98 ? -7.900 3.902 -1.843 1.00 15.07 98 GLN A CA 1
ATOM 1645 C C . GLN A 1 98 ? -9.108 3.116 -2.315 1.00 13.03 98 GLN A C 1
ATOM 1646 O O . GLN A 1 98 ? -10.130 3.699 -2.692 1.00 14.65 98 GLN A O 1
ATOM 1660 N N . TRP A 1 99 ? -9.017 1.786 -2.293 1.00 11.53 99 TRP A N 1
ATOM 1661 C CA . TRP A 1 99 ? -10.136 0.955 -2.724 1.00 11.01 99 TRP A CA 1
ATOM 1662 C C . TRP A 1 99 ? -11.328 1.114 -1.801 1.00 12.46 99 TRP A C 1
ATOM 1663 O O . TRP A 1 99 ? -12.468 1.198 -2.269 1.00 12.89 99 TRP A O 1
ATOM 1684 N N . LEU A 1 100 ? -11.105 1.131 -0.492 1.00 10.83 100 LEU A N 1
ATOM 1685 C CA . LEU A 1 100 ? -12.226 1.279 0.429 1.00 13.19 100 LEU A CA 1
ATOM 1686 C C . LEU A 1 100 ? -12.944 2.598 0.203 1.00 15.10 100 LEU A C 1
ATOM 1687 O O . LEU A 1 100 ? -14.180 2.660 0.281 1.00 16.86 100 LEU A O 1
ATOM 1703 N N . GLU A 1 101 ? -12.196 3.659 -0.080 1.00 14.31 101 GLU A N 1
ATOM 1704 C CA . GLU A 1 101 ? -12.819 4.945 -0.388 1.00 18.79 101 GLU A CA 1
ATOM 1705 C C . GLU A 1 101 ? -13.687 4.845 -1.637 1.00 23.97 101 GLU A C 1
ATOM 1706 O O . GLU A 1 101 ? -14.813 5.359 -1.667 1.00 27.10 101 GLU A O 1
ATOM 1718 N N . GLU A 1 102 ? -13.188 4.173 -2.675 1.00 20.06 102 GLU A N 1
ATOM 1719 C CA . GLU A 1 102 ? -13.966 3.974 -3.893 1.00 20.89 102 GLU A CA 1
ATOM 1720 C C . GLU A 1 102 ? -15.238 3.180 -3.633 1.00 22.81 102 GLU A C 1
ATOM 1721 O O . GLU A 1 102 ? -16.308 3.532 -4.146 1.00 25.33 102 GLU A O 1
ATOM 1733 N N . VAL A 1 103 ? -15.152 2.107 -2.852 1.00 17.25 103 VAL A N 1
ATOM 1734 C CA . VAL A 1 103 ? -16.263 1.161 -2.773 1.00 16.88 103 VAL A CA 1
ATOM 1735 C C . VAL A 1 103 ? -17.237 1.464 -1.632 1.00 21.08 103 VAL A C 1
ATOM 1736 O O . VAL A 1 103 ? -18.442 1.229 -1.771 1.00 26.50 103 VAL A O 1
ATOM 1749 N N . LEU A 1 104 ? -16.769 1.936 -0.478 1.00 17.47 104 LEU A N 1
ATOM 1750 C CA . LEU A 1 104 ? -17.679 2.194 0.636 1.00 20.37 104 LEU A CA 1
ATOM 1751 C C . LEU A 1 104 ? -18.325 3.571 0.579 1.00 24.18 104 LEU A C 1
ATOM 1752 O O . LEU A 1 104 ? -19.358 3.781 1.230 1.00 28.23 104 LEU A O 1
ATOM 1768 N N . LEU A 1 105 ? -17.744 4.505 -0.164 1.00 20.89 105 LEU A N 1
ATOM 1769 C CA . LEU A 1 105 ? -18.292 5.852 -0.278 1.00 27.64 105 LEU A CA 1
ATOM 1770 C C . LEU A 1 105 ? -18.751 6.071 -1.722 1.00 28.46 105 LEU A C 1
ATOM 1771 O O . LEU A 1 105 ? -19.343 7.100 -2.041 1.00 43.86 105 LEU A O 1
ATOM 1787 N N . ALA B 1 2 ? -45.340 -13.596 10.774 1.00 35.76 2 ALA B N 1
ATOM 1788 C CA . ALA B 1 2 ? -43.900 -13.375 10.818 1.00 21.88 2 ALA B CA 1
ATOM 1789 C C . ALA B 1 2 ? -43.262 -14.232 11.898 1.00 18.56 2 ALA B C 1
ATOM 1790 O O . ALA B 1 2 ? -43.841 -14.457 12.965 1.00 23.04 2 ALA B O 1
ATOM 1796 N N . GLN B 1 3 ? -42.046 -14.683 11.629 1.00 16.21 3 GLN B N 1
ATOM 1797 C CA . GLN B 1 3 ? -41.319 -15.490 12.591 1.00 15.66 3 GLN B CA 1
ATOM 1798 C C . GLN B 1 3 ? -40.944 -14.694 13.815 1.00 14.64 3 GLN B C 1
ATOM 1799 O O . GLN B 1 3 ? -40.843 -15.266 14.905 1.00 18.35 3 GLN B O 1
ATOM 1813 N N . GLN B 1 4 ? -40.667 -13.404 13.656 1.00 13.38 4 GLN B N 1
ATOM 1814 C CA . GLN B 1 4 ? -40.204 -12.572 14.752 1.00 14.98 4 GLN B CA 1
ATOM 1815 C C . GLN B 1 4 ? -41.078 -11.334 14.856 1.00 12.71 4 GLN B C 1
ATOM 1816 O O . GLN B 1 4 ? -41.663 -10.875 13.872 1.00 13.78 4 GLN B O 1
ATOM 1830 N N . SER B 1 5 ? -41.146 -10.788 16.057 1.00 11.46 5 SER B N 1
ATOM 1831 C CA . SER B 1 5 ? -41.823 -9.525 16.277 1.00 11.31 5 SER B CA 1
ATOM 1832 C C . SER B 1 5 ? -41.075 -8.411 15.558 1.00 11.31 5 SER B C 1
ATOM 1833 O O . SER B 1 5 ? -39.863 -8.498 15.335 1.00 11.23 5 SER B O 1
ATOM 1841 N N . PRO B 1 6 ? -41.759 -7.318 15.244 1.00 11.02 6 PRO B N 1
ATOM 1842 C CA . PRO B 1 6 ? -41.108 -6.238 14.483 1.00 10.48 6 PRO B CA 1
ATOM 1843 C C . PRO B 1 6 ? -39.779 -5.703 15.020 1.00 11.47 6 PRO B C 1
ATOM 1844 O O . PRO B 1 6 ? -38.892 -5.441 14.195 1.00 11.29 6 PRO B O 1
ATOM 1855 N N . TYR B 1 7 ? -39.604 -5.479 16.313 1.00 10.98 7 TYR B N 1
ATOM 1856 C CA . TYR B 1 7 ? -38.316 -5.009 16.809 1.00 11.36 7 TYR B CA 1
ATOM 1857 C C . TYR B 1 7 ? -37.214 -5.993 16.433 1.00 10.17 7 TYR B C 1
ATOM 1858 O O . TYR B 1 7 ? -36.173 -5.625 15.861 1.00 10.91 7 TYR B O 1
ATOM 1876 N N . SER B 1 8 ? -37.400 -7.260 16.794 1.00 10.92 8 SER B N 1
ATOM 1877 C CA . SER B 1 8 ? -36.395 -8.269 16.499 1.00 10.68 8 SER B CA 1
ATOM 1878 C C . SER B 1 8 ? -36.193 -8.433 14.999 1.00 10.79 8 SER B C 1
ATOM 1879 O O . SER B 1 8 ? -35.054 -8.637 14.530 1.00 11.56 8 SER B O 1
ATOM 1887 N N . ALA B 1 9 ? -37.260 -8.373 14.240 1.00 10.65 9 ALA B N 1
ATOM 1888 C CA . ALA B 1 9 ? -37.156 -8.540 12.803 1.00 11.21 9 ALA B CA 1
ATOM 1889 C C . ALA B 1 9 ? -36.384 -7.389 12.186 1.00 10.43 9 ALA B C 1
ATOM 1890 O O . ALA B 1 9 ? -35.584 -7.609 11.258 1.00 11.20 9 ALA B O 1
ATOM 1897 N N . ALA B 1 10 ? -36.588 -6.167 12.679 1.00 10.99 10 ALA B N 1
ATOM 1898 C CA . ALA B 1 10 ? -35.890 -5.008 12.138 1.00 10.39 10 ALA B CA 1
ATOM 1899 C C . ALA B 1 10 ? -34.411 -5.092 12.445 1.00 11.66 10 ALA B C 1
ATOM 1900 O O . ALA B 1 10 ? -33.569 -4.730 11.602 1.00 11.59 10 ALA B O 1
ATOM 1907 N N A MET B 1 11 ? -34.066 -5.591 13.614 0.73 10.47 11 MET B N 1
ATOM 1908 N N B MET B 1 11 ? -34.068 -5.498 13.669 0.27 10.86 11 MET B N 1
ATOM 1909 C CA A MET B 1 11 ? -32.660 -5.744 13.947 0.73 11.79 11 MET B CA 1
ATOM 1910 C CA B MET B 1 11 ? -32.678 -5.772 14.007 0.27 12.01 11 MET B CA 1
ATOM 1911 C C A MET B 1 11 ? -32.039 -6.844 13.113 0.73 10.36 11 MET B C 1
ATOM 1912 C C B MET B 1 11 ? -32.102 -6.781 13.030 0.27 9.40 11 MET B C 1
ATOM 1913 O O A MET B 1 11 ? -30.908 -6.706 12.632 0.73 11.18 11 MET B O 1
ATOM 1914 O O B MET B 1 11 ? -31.104 -6.512 12.344 0.27 8.86 11 MET B O 1
ATOM 1941 N N . ALA B 1 12 ? -32.750 -7.948 12.935 1.00 10.06 12 ALA B N 1
ATOM 1942 C CA . ALA B 1 12 ? -32.200 -9.033 12.147 1.00 11.24 12 ALA B CA 1
ATOM 1943 C C . ALA B 1 12 ? -32.006 -8.628 10.700 1.00 10.41 12 ALA B C 1
ATOM 1944 O O . ALA B 1 12 ? -31.022 -9.037 10.061 1.00 10.70 12 ALA B O 1
ATOM 1951 N N . GLU B 1 13 ? -32.929 -7.852 10.149 1.00 10.11 13 GLU B N 1
ATOM 1952 C CA . GLU B 1 13 ? -32.798 -7.438 8.765 1.00 10.47 13 GLU B CA 1
ATOM 1953 C C . GLU B 1 13 ? -31.578 -6.545 8.590 1.00 9.62 13 GLU B C 1
ATOM 1954 O O . GLU B 1 13 ? -30.840 -6.682 7.605 1.00 10.21 13 GLU B O 1
ATOM 1966 N N . GLN B 1 14 ? -31.358 -5.604 9.508 1.00 9.58 14 GLN B N 1
ATOM 1967 C CA . GLN B 1 14 ? -30.181 -4.754 9.437 1.00 9.55 14 GLN B CA 1
ATOM 1968 C C . GLN B 1 14 ? -28.926 -5.590 9.539 1.00 9.20 14 GLN B C 1
ATOM 1969 O O . GLN B 1 14 ? -27.976 -5.389 8.767 1.00 10.18 14 GLN B O 1
ATOM 1983 N N . ARG B 1 15 ? -28.871 -6.508 10.488 1.00 9.45 15 ARG B N 1
ATOM 1984 C CA . ARG B 1 15 ? -27.667 -7.321 10.602 1.00 9.92 15 ARG B CA 1
ATOM 1985 C C . ARG B 1 15 ? -27.452 -8.140 9.340 1.00 9.24 15 ARG B C 1
ATOM 1986 O O . ARG B 1 15 ? -26.310 -8.340 8.908 1.00 10.12 15 ARG B O 1
ATOM 2007 N N . HIS B 1 16 ? -28.518 -8.657 8.749 1.00 10.29 16 HIS B N 1
ATOM 2008 C CA . HIS B 1 16 ? -28.386 -9.444 7.523 1.00 10.37 16 HIS B CA 1
ATOM 2009 C C . HIS B 1 16 ? -27.799 -8.597 6.395 1.00 10.33 16 HIS B C 1
ATOM 2010 O O . HIS B 1 16 ? -26.885 -9.039 5.677 1.00 10.86 16 HIS B O 1
ATOM 2024 N N A GLN B 1 17 ? -28.345 -7.394 6.196 0.54 10.41 17 GLN B N 1
ATOM 2025 N N B GLN B 1 17 ? -28.303 -7.377 6.215 0.46 10.38 17 GLN B N 1
ATOM 2026 C CA A GLN B 1 17 ? -27.797 -6.482 5.200 0.54 10.57 17 GLN B CA 1
ATOM 2027 C CA B GLN B 1 17 ? -27.765 -6.531 5.158 0.46 10.92 17 GLN B CA 1
ATOM 2028 C C A GLN B 1 17 ? -26.321 -6.232 5.465 0.54 9.18 17 GLN B C 1
ATOM 2029 C C B GLN B 1 17 ? -26.324 -6.139 5.444 0.46 9.81 17 GLN B C 1
ATOM 2030 O O A GLN B 1 17 ? -25.487 -6.274 4.553 0.54 8.91 17 GLN B O 1
ATOM 2031 O O B GLN B 1 17 ? -25.523 -5.967 4.517 0.46 10.30 17 GLN B O 1
ATOM 2058 N N . GLU B 1 18 ? -25.979 -5.982 6.710 1.00 8.73 18 GLU B N 1
ATOM 2059 C CA . GLU B 1 18 ? -24.602 -5.661 7.050 1.00 8.57 18 GLU B CA 1
ATOM 2060 C C . GLU B 1 18 ? -23.679 -6.830 6.794 1.00 8.57 18 GLU B C 1
ATOM 2061 O O . GLU B 1 18 ? -22.543 -6.645 6.313 1.00 8.96 18 GLU B O 1
ATOM 2074 N N . TRP B 1 19 ? -24.156 -8.029 7.058 1.00 9.14 19 TRP B N 1
ATOM 2075 C CA . TRP B 1 19 ? -23.376 -9.216 6.767 1.00 9.47 19 TRP B CA 1
ATOM 2076 C C . TRP B 1 19 ? -23.167 -9.370 5.272 1.00 9.84 19 TRP B C 1
ATOM 2077 O O . TRP B 1 19 ? -22.024 -9.607 4.817 1.00 10.71 19 TRP B O 1
ATOM 2098 N N . LEU B 1 20 ? -24.194 -9.181 4.480 1.00 10.62 20 LEU B N 1
ATOM 2099 C CA . LEU B 1 20 ? -24.005 -9.303 3.041 1.00 12.51 20 LEU B CA 1
ATOM 2100 C C . LEU B 1 20 ? -23.085 -8.237 2.491 1.00 10.43 20 LEU B C 1
ATOM 2101 O O . LEU B 1 20 ? -22.326 -8.522 1.546 1.00 10.17 20 LEU B O 1
ATOM 2117 N N . ARG B 1 21 ? -23.075 -7.044 3.084 1.00 9.64 21 ARG B N 1
ATOM 2118 C CA . ARG B 1 21 ? -22.122 -6.036 2.662 1.00 9.19 21 ARG B CA 1
ATOM 2119 C C . ARG B 1 21 ? -20.695 -6.492 2.924 1.00 9.00 21 ARG B C 1
ATOM 2120 O O . ARG B 1 21 ? -19.811 -6.287 2.083 1.00 9.04 21 ARG B O 1
ATOM 2141 N N . PHE B 1 22 ? -20.436 -7.063 4.085 1.00 8.76 22 PHE B N 1
ATOM 2142 C CA . PHE B 1 22 ? -19.112 -7.598 4.380 1.00 8.55 22 PHE B CA 1
ATOM 2143 C C . PHE B 1 22 ? -18.743 -8.697 3.403 1.00 8.09 22 PHE B C 1
ATOM 2144 O O . PHE B 1 22 ? -17.629 -8.731 2.865 1.00 8.06 22 PHE B O 1
ATOM 2161 N N . VAL B 1 23 ? -19.666 -9.627 3.183 1.00 8.09 23 VAL B N 1
ATOM 2162 C CA . VAL B 1 23 ? -19.380 -10.740 2.289 1.00 8.03 23 VAL B CA 1
ATOM 2163 C C . VAL B 1 23 ? -19.009 -10.239 0.900 1.00 7.90 23 VAL B C 1
ATOM 2164 O O . VAL B 1 23 ? -18.074 -10.760 0.269 1.00 8.44 23 VAL B O 1
ATOM 2177 N N . ASP B 1 24 ? -19.743 -9.262 0.394 1.00 8.82 24 ASP B N 1
ATOM 2178 C CA . ASP B 1 24 ? -19.472 -8.697 -0.920 1.00 8.97 24 ASP B CA 1
ATOM 2179 C C . ASP B 1 24 ? -18.157 -7.932 -0.946 1.00 8.41 24 ASP B C 1
ATOM 2180 O O . ASP B 1 24 ? -17.404 -8.021 -1.917 1.00 8.79 24 ASP B O 1
ATOM 2189 N N . LEU B 1 25 ? -17.858 -7.179 0.107 1.00 8.01 25 LEU B N 1
ATOM 2190 C CA . LEU B 1 25 ? -16.610 -6.449 0.185 1.00 8.23 25 LEU B CA 1
ATOM 2191 C C . LEU B 1 25 ? -15.446 -7.413 0.097 1.00 7.46 25 LEU B C 1
ATOM 2192 O O . LEU B 1 25 ? -14.489 -7.195 -0.661 1.00 8.24 25 LEU B O 1
ATOM 2208 N N . LEU B 1 26 ? -15.497 -8.491 0.870 1.00 7.11 26 LEU B N 1
ATOM 2209 C CA . LEU B 1 26 ? -14.418 -9.464 0.868 1.00 7.26 26 LEU B CA 1
ATOM 2210 C C . LEU B 1 26 ? -14.332 -10.209 -0.456 1.00 7.32 26 LEU B C 1
ATOM 2211 O O . LEU B 1 26 ? -13.233 -10.468 -0.955 1.00 8.03 26 LEU B O 1
ATOM 2227 N N . LYS B 1 27 ? -15.470 -10.529 -1.056 1.00 7.75 27 LYS B N 1
ATOM 2228 C CA . LYS B 1 27 ? -15.486 -11.151 -2.378 1.00 8.28 27 LYS B CA 1
ATOM 2229 C C . LYS B 1 27 ? -14.666 -10.331 -3.344 1.00 7.50 27 LYS B C 1
ATOM 2230 O O . LYS B 1 27 ? -13.822 -10.849 -4.078 1.00 8.25 27 LYS B O 1
ATOM 2249 N N . ASN B 1 28 ? -14.947 -9.032 -3.381 1.00 7.64 28 ASN B N 1
ATOM 2250 C CA . ASN B 1 28 ? -14.254 -8.148 -4.302 1.00 8.15 28 ASN B CA 1
ATOM 2251 C C . ASN B 1 28 ? -12.815 -7.911 -3.903 1.00 8.12 28 ASN B C 1
ATOM 2252 O O . ASN B 1 28 ? -11.948 -7.796 -4.777 1.00 8.66 28 ASN B O 1
ATOM 2263 N N . ALA B 1 29 ? -12.516 -7.903 -2.610 1.00 7.84 29 ALA B N 1
ATOM 2264 C CA . ALA B 1 29 ? -11.122 -7.810 -2.195 1.00 8.09 29 ALA B CA 1
ATOM 2265 C C . ALA B 1 29 ? -10.305 -8.979 -2.720 1.00 7.54 29 ALA B C 1
ATOM 2266 O O . ALA B 1 29 ? -9.185 -8.777 -3.212 1.00 8.34 29 ALA B O 1
ATOM 2273 N N . TYR B 1 30 ? -10.839 -10.202 -2.634 1.00 8.02 30 TYR B N 1
ATOM 2274 C CA . TYR B 1 30 ? -10.122 -11.325 -3.221 1.00 8.12 30 TYR B CA 1
ATOM 2275 C C . TYR B 1 30 ? -9.855 -11.091 -4.697 1.00 9.20 30 TYR B C 1
ATOM 2276 O O . TYR B 1 30 ? -8.755 -11.352 -5.180 1.00 9.86 30 TYR B O 1
ATOM 2294 N N . GLN B 1 31 ? -10.845 -10.606 -5.434 1.00 9.31 31 GLN B N 1
ATOM 2295 C CA . GLN B 1 31 ? -10.652 -10.379 -6.860 1.00 11.47 31 GLN B CA 1
ATOM 2296 C C . GLN B 1 31 ? -9.598 -9.331 -7.128 1.00 11.23 31 GLN B C 1
ATOM 2297 O O . GLN B 1 31 ? -8.908 -9.411 -8.158 1.00 13.90 31 GLN B O 1
ATOM 2311 N N . ASN B 1 32 ? -9.427 -8.356 -6.246 1.00 9.46 32 ASN B N 1
ATOM 2312 C CA . ASN B 1 32 ? -8.465 -7.285 -6.413 1.00 9.81 32 ASN B CA 1
ATOM 2313 C C . ASN B 1 32 ? -7.135 -7.552 -5.710 1.00 9.93 32 ASN B C 1
ATOM 2314 O O . ASN B 1 32 ? -6.296 -6.649 -5.656 1.00 10.40 32 ASN B O 1
ATOM 2325 N N A ASP B 1 33 ? -6.942 -8.746 -5.142 0.52 9.35 33 ASP B N 1
ATOM 2326 N N B ASP B 1 33 ? -6.939 -8.751 -5.159 0.48 9.37 33 ASP B N 1
ATOM 2327 C CA A ASP B 1 33 ? -5.722 -9.087 -4.409 0.52 10.10 33 ASP B CA 1
ATOM 2328 C CA B ASP B 1 33 ? -5.744 -9.066 -4.378 0.48 9.79 33 ASP B CA 1
ATOM 2329 C C A ASP B 1 33 ? -5.543 -8.265 -3.140 0.52 10.27 33 ASP B C 1
ATOM 2330 C C B ASP B 1 33 ? -5.542 -8.078 -3.236 0.48 7.76 33 ASP B C 1
ATOM 2331 O O A ASP B 1 33 ? -4.415 -8.096 -2.678 0.52 8.91 33 ASP B O 1
ATOM 2332 O O B ASP B 1 33 ? -4.428 -7.643 -2.940 0.48 11.12 33 ASP B O 1
ATOM 2349 N N . LEU B 1 34 ? -6.642 -7.758 -2.576 1.00 7.63 34 LEU B N 1
ATOM 2350 C CA . LEU B 1 34 ? -6.642 -6.941 -1.384 1.00 8.05 34 LEU B CA 1
ATOM 2351 C C . LEU B 1 34 ? -7.199 -7.689 -0.185 1.00 8.64 34 LEU B C 1
ATOM 2352 O O . LEU B 1 34 ? -7.390 -7.086 0.876 1.00 8.45 34 LEU B O 1
ATOM 2369 N N . HIS B 1 35 ? -7.412 -8.984 -0.312 1.00 7.78 35 HIS B N 1
ATOM 2370 C CA . HIS B 1 35 ? -7.970 -9.761 0.783 1.00 7.86 35 HIS B CA 1
ATOM 2371 C C . HIS B 1 35 ? -7.071 -9.769 2.006 1.00 7.75 35 HIS B C 1
ATOM 2372 O O . HIS B 1 35 ? -7.588 -9.708 3.123 1.00 7.92 35 HIS B O 1
ATOM 2386 N N . LEU B 1 36 ? -5.755 -9.912 1.857 1.00 7.97 36 LEU B N 1
ATOM 2387 C CA . LEU B 1 36 ? -4.919 -9.966 3.052 1.00 7.98 36 LEU B CA 1
ATOM 2388 C C . LEU B 1 36 ? -4.996 -8.683 3.841 1.00 8.01 36 LEU B C 1
ATOM 2389 O O . LEU B 1 36 ? -5.289 -8.733 5.049 1.00 8.01 36 LEU B O 1
ATOM 2405 N N . PRO B 1 37 ? -4.798 -7.508 3.245 1.00 7.97 37 PRO B N 1
ATOM 2406 C CA . PRO B 1 37 ? -4.936 -6.300 4.060 1.00 8.74 37 PRO B CA 1
ATOM 2407 C C . PRO B 1 37 ? -6.347 -6.061 4.530 1.00 7.61 37 PRO B C 1
ATOM 2408 O O . PRO B 1 37 ? -6.517 -5.526 5.636 1.00 8.63 37 PRO B O 1
ATOM 2419 N N . LEU B 1 38 ? -7.362 -6.417 3.777 1.00 7.62 38 LEU B N 1
ATOM 2420 C CA . LEU B 1 38 ? -8.708 -6.230 4.283 1.00 7.48 38 LEU B CA 1
ATOM 2421 C C . LEU B 1 38 ? -8.944 -7.078 5.519 1.00 7.73 38 LEU B C 1
ATOM 2422 O O . LEU B 1 38 ? -9.535 -6.598 6.503 1.00 7.96 38 LEU B O 1
ATOM 2438 N N . LEU B 1 39 ? -8.498 -8.342 5.494 1.00 7.56 39 LEU B N 1
ATOM 2439 C CA . LEU B 1 39 ? -8.729 -9.202 6.639 1.00 7.92 39 LEU B CA 1
ATOM 2440 C C . LEU B 1 39 ? -7.884 -8.780 7.817 1.00 8.25 39 LEU B C 1
ATOM 2441 O O . LEU B 1 39 ? -8.321 -8.933 8.958 1.00 8.74 39 LEU B O 1
ATOM 2457 N N . ASN B 1 40 ? -6.728 -8.183 7.585 1.00 8.57 40 ASN B N 1
ATOM 2458 C CA . ASN B 1 40 ? -5.948 -7.645 8.697 1.00 9.34 40 ASN B CA 1
ATOM 2459 C C . ASN B 1 40 ? -6.647 -6.468 9.342 1.00 9.98 40 ASN B C 1
ATOM 2460 O O . ASN B 1 40 ? -6.550 -6.263 10.572 1.00 11.95 40 ASN B O 1
ATOM 2471 N N A LEU B 1 41 ? -7.349 -5.650 8.532 0.67 8.34 41 LEU B N 1
ATOM 2472 N N B LEU B 1 41 ? -7.259 -5.637 8.548 0.33 8.55 41 LEU B N 1
ATOM 2473 C CA A LEU B 1 41 ? -8.136 -4.506 9.009 0.67 9.09 41 LEU B CA 1
ATOM 2474 C CA B LEU B 1 41 ? -7.960 -4.523 9.127 0.33 9.47 41 LEU B CA 1
ATOM 2475 C C A LEU B 1 41 ? -9.341 -4.967 9.807 0.67 9.03 41 LEU B C 1
ATOM 2476 C C B LEU B 1 41 ? -9.143 -5.023 9.948 0.33 5.38 41 LEU B C 1
ATOM 2477 O O A LEU B 1 41 ? -9.699 -4.356 10.824 0.67 7.96 41 LEU B O 1
ATOM 2478 O O B LEU B 1 41 ? -9.323 -4.621 11.103 0.33 6.60 41 LEU B O 1
ATOM 2509 N N A MET B 1 42 ? -10.000 -6.010 9.324 0.67 7.73 42 MET B N 1
ATOM 2510 N N B MET B 1 42 ? -9.925 -5.942 9.384 0.33 8.04 42 MET B N 1
ATOM 2511 C CA A MET B 1 42 ? -11.302 -6.396 9.825 0.67 7.73 42 MET B CA 1
ATOM 2512 C CA B MET B 1 42 ? -11.233 -6.265 9.939 0.33 8.67 42 MET B CA 1
ATOM 2513 C C A MET B 1 42 ? -11.257 -7.379 10.977 0.67 7.99 42 MET B C 1
ATOM 2514 C C B MET B 1 42 ? -11.190 -7.291 11.067 0.33 7.84 42 MET B C 1
ATOM 2515 O O A MET B 1 42 ? -12.288 -7.541 11.649 0.67 8.37 42 MET B O 1
ATOM 2516 O O B MET B 1 42 ? -12.129 -7.354 11.857 0.33 9.00 42 MET B O 1
ATOM 2543 N N . LEU B 1 43 ? -10.132 -8.069 11.181 1.00 8.70 43 LEU B N 1
ATOM 2544 C CA . LEU B 1 43 ? -10.007 -9.101 12.197 1.00 9.05 43 LEU B CA 1
ATOM 2545 C C . LEU B 1 43 ? -8.779 -8.830 13.044 1.00 10.02 43 LEU B C 1
ATOM 2546 O O . LEU B 1 43 ? -7.696 -8.534 12.520 1.00 12.14 43 LEU B O 1
ATOM 2562 N N . LEU B 1 44 ? -8.929 -8.983 14.353 1.00 9.92 44 LEU B N 1
ATOM 2563 C CA . LEU B 1 44 ? -7.801 -8.854 15.259 1.00 11.04 44 LEU B CA 1
ATOM 2564 C C . LEU B 1 44 ? -6.863 -10.047 15.124 1.00 9.83 44 LEU B C 1
ATOM 2565 O O . LEU B 1 44 ? -7.279 -11.136 14.702 1.00 9.31 44 LEU B O 1
ATOM 2581 N N . PRO B 1 45 ? -5.601 -9.901 15.520 1.00 11.00 45 PRO B N 1
ATOM 2582 C CA . PRO B 1 45 ? -4.673 -11.045 15.441 1.00 11.78 45 PRO B CA 1
ATOM 2583 C C . PRO B 1 45 ? -5.179 -12.308 16.098 1.00 12.90 45 PRO B C 1
ATOM 2584 O O . PRO B 1 45 ? -5.016 -13.399 15.516 1.00 12.09 45 PRO B O 1
ATOM 2595 N N . ASP B 1 46 ? -5.811 -12.216 17.264 1.00 12.17 46 ASP B N 1
ATOM 2596 C CA . ASP B 1 46 ? -6.273 -13.438 17.912 1.00 12.49 46 ASP B CA 1
ATOM 2597 C C . ASP B 1 46 ? -7.447 -14.057 17.180 1.00 10.16 46 ASP B C 1
ATOM 2598 O O . ASP B 1 46 ? -7.635 -15.279 17.255 1.00 10.65 46 ASP B O 1
ATOM 2607 N N . GLU B 1 47 ? -8.249 -13.236 16.508 1.00 10.33 47 GLU B N 1
ATOM 2608 C CA . GLU B 1 47 ? -9.355 -13.748 15.710 1.00 9.63 47 GLU B CA 1
ATOM 2609 C C . GLU B 1 47 ? -8.845 -14.468 14.471 1.00 8.75 47 GLU B C 1
ATOM 2610 O O . GLU B 1 47 ? -9.385 -15.510 14.095 1.00 9.48 47 GLU B O 1
ATOM 2622 N N . ARG B 1 48 ? -7.800 -13.926 13.842 1.00 8.81 48 ARG B N 1
ATOM 2623 C CA . ARG B 1 48 ? -7.186 -14.601 12.711 1.00 8.71 48 ARG B CA 1
ATOM 2624 C C . ARG B 1 48 ? -6.605 -15.930 13.146 1.00 8.56 48 ARG B C 1
ATOM 2625 O O . ARG B 1 48 ? -6.775 -16.944 12.459 1.00 8.95 48 ARG B O 1
ATOM 2646 N N . GLU B 1 49 ? -5.933 -15.949 14.294 1.00 8.90 49 GLU B N 1
ATOM 2647 C CA . GLU B 1 49 ? -5.389 -17.203 14.790 1.00 9.98 49 GLU B CA 1
ATOM 2648 C C . GLU B 1 49 ? -6.497 -18.202 15.050 1.00 8.42 49 GLU B C 1
ATOM 2649 O O . GLU B 1 49 ? -6.362 -19.386 14.717 1.00 9.77 49 GLU B O 1
ATOM 2661 N N . ALA B 1 50 ? -7.601 -17.756 15.643 1.00 9.03 50 ALA B N 1
ATOM 2662 C CA . ALA B 1 50 ? -8.709 -18.666 15.881 1.00 9.58 50 ALA B CA 1
ATOM 2663 C C . ALA B 1 50 ? -9.181 -19.289 14.583 1.00 8.87 50 ALA B C 1
ATOM 2664 O O . ALA B 1 50 ? -9.489 -20.483 14.553 1.00 8.95 50 ALA B O 1
ATOM 2671 N N . LEU B 1 51 ? -9.312 -18.496 13.522 1.00 8.35 51 LEU B N 1
ATOM 2672 C CA . LEU B 1 51 ? -9.757 -19.047 12.253 1.00 8.21 51 LEU B CA 1
ATOM 2673 C C . LEU B 1 51 ? -8.772 -20.068 11.705 1.00 7.80 51 LEU B C 1
ATOM 2674 O O . LEU B 1 51 ? -9.177 -21.117 11.193 1.00 8.08 51 LEU B O 1
ATOM 2690 N N . GLY B 1 52 ? -7.481 -19.787 11.795 1.00 8.02 52 GLY B N 1
ATOM 2691 C CA . GLY B 1 52 ? -6.514 -20.769 11.360 1.00 8.05 52 GLY B CA 1
ATOM 2692 C C . GLY B 1 52 ? -6.615 -22.073 12.134 1.00 7.72 52 GLY B C 1
ATOM 2693 O O . GLY B 1 52 ? -6.506 -23.165 11.557 1.00 8.48 52 GLY B O 1
ATOM 2697 N N . THR B 1 53 ? -6.832 -21.973 13.433 1.00 8.08 53 THR B N 1
ATOM 2698 C CA . THR B 1 53 ? -6.956 -23.168 14.260 1.00 8.55 53 THR B CA 1
ATOM 2699 C C . THR B 1 53 ? -8.258 -23.901 14.003 1.00 7.75 53 THR B C 1
ATOM 2700 O O . THR B 1 53 ? -8.269 -25.139 13.966 1.00 8.72 53 THR B O 1
ATOM 2711 N N . ARG B 1 54 ? -9.355 -23.173 13.794 1.00 8.00 54 ARG B N 1
ATOM 2712 C CA . ARG B 1 54 ? -10.627 -23.823 13.482 1.00 8.24 54 ARG B CA 1
ATOM 2713 C C . ARG B 1 54 ? -10.548 -24.622 12.192 1.00 7.53 54 ARG B C 1
ATOM 2714 O O . ARG B 1 54 ? -11.171 -25.686 12.092 1.00 8.11 54 ARG B O 1
ATOM 2735 N N . VAL B 1 55 ? -9.808 -24.134 11.189 1.00 7.93 55 VAL B N 1
ATOM 2736 C CA . VAL B 1 55 ? -9.639 -24.936 9.982 1.00 7.88 55 VAL B CA 1
ATOM 2737 C C . VAL B 1 55 ? -8.995 -26.259 10.335 1.00 7.63 55 VAL B C 1
ATOM 2738 O O . VAL B 1 55 ? -9.402 -27.312 9.839 1.00 8.32 55 VAL B O 1
ATOM 2751 N N . ARG B 1 56 ? -7.948 -26.224 11.159 1.00 7.79 56 ARG B N 1
ATOM 2752 C CA . ARG B 1 56 ? -7.303 -27.464 11.561 1.00 8.18 56 ARG B CA 1
ATOM 2753 C C . ARG B 1 56 ? -8.236 -28.369 12.342 1.00 7.49 56 ARG B C 1
ATOM 2754 O O . ARG B 1 56 ? -8.224 -29.594 12.147 1.00 8.52 56 ARG B O 1
ATOM 2775 N N . ILE B 1 57 ? -9.050 -27.811 13.212 1.00 7.89 57 ILE B N 1
ATOM 2776 C CA . ILE B 1 57 ? -9.988 -28.651 13.952 1.00 8.51 57 ILE B CA 1
ATOM 2777 C C . ILE B 1 57 ? -10.966 -29.320 12.991 1.00 7.97 57 ILE B C 1
ATOM 2778 O O . ILE B 1 57 ? -11.206 -30.530 13.079 1.00 8.24 57 ILE B O 1
ATOM 2794 N N . VAL B 1 58 ? -11.544 -28.556 12.070 1.00 7.87 58 VAL B N 1
ATOM 2795 C CA . VAL B 1 58 ? -12.427 -29.130 11.070 1.00 8.46 58 VAL B CA 1
ATOM 2796 C C . VAL B 1 58 ? -11.718 -30.230 10.285 1.00 7.87 58 VAL B C 1
ATOM 2797 O O . VAL B 1 58 ? -12.255 -31.329 10.097 1.00 8.37 58 VAL B O 1
ATOM 2810 N N A GLU B 1 59 ? -10.527 -29.936 9.768 0.33 8.11 59 GLU B N 1
ATOM 2811 N N B GLU B 1 59 ? -10.509 -29.945 9.813 0.67 8.12 59 GLU B N 1
ATOM 2812 C CA A GLU B 1 59 ? -9.780 -30.953 9.038 0.33 8.57 59 GLU B CA 1
ATOM 2813 C CA B GLU B 1 59 ? -9.731 -30.923 9.060 0.67 8.37 59 GLU B CA 1
ATOM 2814 C C A GLU B 1 59 ? -9.647 -32.214 9.872 0.33 8.11 59 GLU B C 1
ATOM 2815 C C B GLU B 1 59 ? -9.549 -32.202 9.847 0.67 8.24 59 GLU B C 1
ATOM 2816 O O A GLU B 1 59 ? -10.013 -33.311 9.429 0.33 9.88 59 GLU B O 1
ATOM 2817 O O B GLU B 1 59 ? -9.695 -33.306 9.316 0.67 8.47 59 GLU B O 1
ATOM 2840 N N . GLU B 1 60 ? -9.161 -32.068 11.110 1.00 8.11 60 GLU B N 1
ATOM 2841 C CA . GLU B 1 60 ? -8.862 -33.254 11.888 1.00 9.46 60 GLU B CA 1
ATOM 2842 C C . GLU B 1 60 ? -10.112 -33.992 12.288 1.00 9.39 60 GLU B C 1
ATOM 2843 O O . GLU B 1 60 ? -10.072 -35.225 12.418 1.00 10.23 60 GLU B O 1
ATOM 2855 N N . LEU B 1 61 ? -11.228 -33.305 12.467 1.00 9.29 61 LEU B N 1
ATOM 2856 C CA . LEU B 1 61 ? -12.474 -33.994 12.720 1.00 10.81 61 LEU B CA 1
ATOM 2857 C C . LEU B 1 61 ? -12.885 -34.808 11.513 1.00 10.66 61 LEU B C 1
ATOM 2858 O O . LEU B 1 61 ? -13.292 -35.975 11.660 1.00 11.19 61 LEU B O 1
ATOM 2874 N N . LEU B 1 62 ? -12.749 -34.233 10.312 1.00 10.14 62 LEU B N 1
ATOM 2875 C CA . LEU B 1 62 ? -13.085 -34.948 9.088 1.00 10.87 62 LEU B CA 1
ATOM 2876 C C . LEU B 1 62 ? -12.130 -36.101 8.827 1.00 10.17 62 LEU B C 1
ATOM 2877 O O . LEU B 1 62 ? -12.551 -37.148 8.320 1.00 11.84 62 LEU B O 1
ATOM 2893 N N . ARG B 1 63 ? -10.857 -35.934 9.136 1.00 9.55 63 ARG B N 1
ATOM 2894 C CA . ARG B 1 63 ? -9.868 -36.981 8.899 1.00 10.15 63 ARG B CA 1
ATOM 2895 C C . ARG B 1 63 ? -10.078 -38.179 9.808 1.00 10.63 63 ARG B C 1
ATOM 2896 O O . ARG B 1 63 ? -9.855 -39.331 9.385 1.00 12.79 63 ARG B O 1
ATOM 2917 N N . GLY B 1 64 ? -10.466 -37.944 11.053 1.00 10.53 64 GLY B N 1
ATOM 2918 C CA . GLY B 1 64 ? -10.799 -39.019 11.960 1.00 10.83 64 GLY B CA 1
ATOM 2919 C C . GLY B 1 64 ? -9.623 -39.690 12.651 1.00 10.45 64 GLY B C 1
ATOM 2920 O O . GLY B 1 64 ? -9.845 -40.645 13.426 1.00 12.59 64 GLY B O 1
ATOM 2924 N N . GLU B 1 65 ? -8.390 -39.250 12.430 1.00 12.27 65 GLU B N 1
ATOM 2925 C CA . GLU B 1 65 ? -7.228 -39.963 12.964 1.00 13.79 65 GLU B CA 1
ATOM 2926 C C . GLU B 1 65 ? -6.717 -39.416 14.288 1.00 11.52 65 GLU B C 1
ATOM 2927 O O . GLU B 1 65 ? -6.283 -40.200 15.151 1.00 14.37 65 GLU B O 1
ATOM 2939 N N A MET B 1 66 ? -6.770 -38.101 14.484 0.65 12.26 66 MET B N 1
ATOM 2940 N N B MET B 1 66 ? -6.741 -38.104 14.481 0.35 12.38 66 MET B N 1
ATOM 2941 C CA A MET B 1 66 ? -6.311 -37.495 15.723 0.65 12.83 66 MET B CA 1
ATOM 2942 C CA B MET B 1 66 ? -6.287 -37.569 15.748 0.35 12.86 66 MET B CA 1
ATOM 2943 C C A MET B 1 66 ? -7.249 -37.856 16.869 0.65 12.41 66 MET B C 1
ATOM 2944 C C B MET B 1 66 ? -7.241 -37.969 16.854 0.35 12.02 66 MET B C 1
ATOM 2945 O O A MET B 1 66 ? -8.479 -37.817 16.722 0.65 13.39 66 MET B O 1
ATOM 2946 O O B MET B 1 66 ? -8.457 -38.095 16.656 0.35 14.30 66 MET B O 1
ATOM 2973 N N . SER B 1 67 ? -6.669 -38.173 18.032 1.00 12.80 67 SER B N 1
ATOM 2974 C CA . SER B 1 67 ? -7.433 -38.530 19.215 1.00 12.27 67 SER B CA 1
ATOM 2975 C C . SER B 1 67 ? -7.972 -37.296 19.930 1.00 12.19 67 SER B C 1
ATOM 2976 O O . SER B 1 67 ? -7.547 -36.173 19.691 1.00 11.81 67 SER B O 1
ATOM 2984 N N . GLN B 1 68 ? -8.890 -37.523 20.880 1.00 12.90 68 GLN B N 1
ATOM 2985 C CA . GLN B 1 68 ? -9.362 -36.420 21.720 1.00 13.13 68 GLN B CA 1
ATOM 2986 C C . GLN B 1 68 ? -8.206 -35.725 22.441 1.00 12.74 68 GLN B C 1
ATOM 2987 O O . GLN B 1 68 ? -8.154 -34.486 22.511 1.00 12.93 68 GLN B O 1
ATOM 3001 N N . ARG B 1 69 ? -7.272 -36.495 23.002 1.00 13.24 69 ARG B N 1
ATOM 3002 C CA . ARG B 1 69 ? -6.149 -35.893 23.711 1.00 13.72 69 ARG B CA 1
ATOM 3003 C C . ARG B 1 69 ? -5.295 -35.049 22.782 1.00 12.40 69 ARG B C 1
ATOM 3004 O O . ARG B 1 69 ? -4.816 -33.976 23.162 1.00 13.09 69 ARG B O 1
ATOM 3025 N N . GLU B 1 70 ? -5.050 -35.552 21.583 1.00 12.56 70 GLU B N 1
ATOM 3026 C CA . GLU B 1 70 ? -4.252 -34.801 20.627 1.00 12.31 70 GLU B CA 1
ATOM 3027 C C . GLU B 1 70 ? -4.966 -33.541 20.172 1.00 11.13 70 GLU B C 1
ATOM 3028 O O . GLU B 1 70 ? -4.326 -32.491 20.014 1.00 12.18 70 GLU B O 1
ATOM 3040 N N . LEU B 1 71 ? -6.289 -33.598 19.988 1.00 10.56 71 LEU B N 1
ATOM 3041 C CA . LEU B 1 71 ? -7.027 -32.395 19.653 1.00 10.01 71 LEU B CA 1
ATOM 3042 C C . LEU B 1 71 ? -6.860 -31.333 20.724 1.00 9.55 71 LEU B C 1
ATOM 3043 O O . LEU B 1 71 ? -6.700 -30.145 20.411 1.00 11.32 71 LEU B O 1
ATOM 3059 N N . LYS B 1 72 ? -6.887 -31.724 21.988 1.00 10.41 72 LYS B N 1
ATOM 3060 C CA . LYS B 1 72 ? -6.696 -30.739 23.027 1.00 11.03 72 LYS B CA 1
ATOM 3061 C C . LYS B 1 72 ? -5.264 -30.244 23.059 1.00 11.19 72 LYS B C 1
ATOM 3062 O O . LYS B 1 72 ? -5.029 -29.036 23.136 1.00 12.71 72 LYS B O 1
ATOM 3081 N N . ASN B 1 73 ? -4.301 -31.149 23.015 1.00 11.44 73 ASN B N 1
ATOM 3082 C CA . ASN B 1 73 ? -2.911 -30.751 23.229 1.00 11.93 73 ASN B CA 1
ATOM 3083 C C . ASN B 1 73 ? -2.320 -30.048 22.030 1.00 12.69 73 ASN B C 1
ATOM 3084 O O . ASN B 1 73 ? -1.455 -29.185 22.203 1.00 15.07 73 ASN B O 1
ATOM 3096 N N . GLU B 1 74 ? -2.761 -30.377 20.831 1.00 11.66 74 GLU B N 1
ATOM 3097 C CA . GLU B 1 74 ? -2.194 -29.749 19.649 1.00 12.10 74 GLU B CA 1
ATOM 3098 C C . GLU B 1 74 ? -3.001 -28.578 19.152 1.00 11.02 74 GLU B C 1
ATOM 3099 O O . GLU B 1 74 ? -2.418 -27.661 18.563 1.00 13.09 74 GLU B O 1
ATOM 3111 N N . LEU B 1 75 ? -4.316 -28.595 19.350 1.00 11.38 75 LEU B N 1
ATOM 3112 C CA . LEU B 1 75 ? -5.187 -27.592 18.769 1.00 10.80 75 LEU B CA 1
ATOM 3113 C C . LEU B 1 75 ? -6.009 -26.852 19.790 1.00 11.64 75 LEU B C 1
ATOM 3114 O O . LEU B 1 75 ? -6.826 -26.009 19.403 1.00 13.72 75 LEU B O 1
ATOM 3130 N N . GLY B 1 76 ? -5.827 -27.136 21.078 1.00 11.41 76 GLY B N 1
ATOM 3131 C CA . GLY B 1 76 ? -6.534 -26.429 22.117 1.00 13.07 76 GLY B CA 1
ATOM 3132 C C . GLY B 1 76 ? -7.989 -26.785 22.250 1.00 13.33 76 GLY B C 1
ATOM 3133 O O . GLY B 1 76 ? -8.721 -26.084 22.957 1.00 16.80 76 GLY B O 1
ATOM 3137 N N . ALA B 1 77 ? -8.444 -27.848 21.601 1.00 11.90 77 ALA B N 1
ATOM 3138 C CA . ALA B 1 77 ? -9.867 -28.175 21.512 1.00 11.55 77 ALA B CA 1
ATOM 3139 C C . ALA B 1 77 ? -10.203 -29.244 22.543 1.00 11.19 77 ALA B C 1
ATOM 3140 O O . ALA B 1 77 ? -9.928 -30.425 22.333 1.00 11.55 77 ALA B O 1
ATOM 3147 N N . GLY B 1 78 ? -10.825 -28.817 23.630 1.00 11.51 78 GLY B N 1
ATOM 3148 C CA . GLY B 1 78 ? -11.332 -29.741 24.619 1.00 11.53 78 GLY B CA 1
ATOM 3149 C C . GLY B 1 78 ? -12.595 -30.440 24.160 1.00 9.60 78 GLY B C 1
ATOM 3150 O O . GLY B 1 78 ? -13.056 -30.297 23.019 1.00 11.18 78 GLY B O 1
ATOM 3154 N N . ILE B 1 79 ? -13.193 -31.179 25.092 1.00 11.17 79 ILE B N 1
ATOM 3155 C CA . ILE B 1 79 ? -14.348 -32.015 24.774 1.00 11.60 79 ILE B CA 1
ATOM 3156 C C . ILE B 1 79 ? -15.493 -31.180 24.233 1.00 10.40 79 ILE B C 1
ATOM 3157 O O . ILE B 1 79 ? -16.148 -31.541 23.256 1.00 11.59 79 ILE B O 1
ATOM 3173 N N . ALA B 1 80 ? -15.775 -30.068 24.888 1.00 10.73 80 ALA B N 1
ATOM 3174 C CA . ALA B 1 80 ? -16.902 -29.250 24.479 1.00 10.69 80 ALA B CA 1
ATOM 3175 C C . ALA B 1 80 ? -16.657 -28.604 23.126 1.00 10.01 80 ALA B C 1
ATOM 3176 O O . ALA B 1 80 ? -17.570 -28.531 22.298 1.00 11.49 80 ALA B O 1
ATOM 3183 N N . THR B 1 81 ? -15.433 -28.143 22.871 1.00 10.34 81 THR B N 1
ATOM 3184 C CA . THR B 1 81 ? -15.124 -27.551 21.580 1.00 9.85 81 THR B CA 1
ATOM 3185 C C . THR B 1 81 ? -15.252 -28.581 20.471 1.00 9.95 81 THR B C 1
ATOM 3186 O O . THR B 1 81 ? -15.802 -28.270 19.400 1.00 10.47 81 THR B O 1
ATOM 3197 N N . ILE B 1 82 ? -14.738 -29.792 20.689 1.00 9.51 82 ILE B N 1
ATOM 3198 C CA . ILE B 1 82 ? -14.923 -30.866 19.712 1.00 10.10 82 ILE B CA 1
ATOM 3199 C C . ILE B 1 82 ? -16.395 -31.091 19.431 1.00 9.52 82 ILE B C 1
ATOM 3200 O O . ILE B 1 82 ? -16.800 -31.303 18.284 1.00 9.46 82 ILE B O 1
ATOM 3216 N N . THR B 1 83 ? -17.224 -31.095 20.473 1.00 9.37 83 THR B N 1
ATOM 3217 C CA . THR B 1 83 ? -18.650 -31.317 20.282 1.00 9.80 83 THR B CA 1
ATOM 3218 C C . THR B 1 83 ? -19.290 -30.200 19.471 1.00 9.36 83 THR B C 1
ATOM 3219 O O . THR B 1 83 ? -20.076 -30.464 18.555 1.00 10.03 83 THR B O 1
ATOM 3230 N N . ARG B 1 84 ? -18.951 -28.949 19.783 1.00 9.13 84 ARG B N 1
ATOM 3231 C CA . ARG B 1 84 ? -19.487 -27.834 19.000 1.00 9.57 84 ARG B CA 1
ATOM 3232 C C . ARG B 1 84 ? -19.056 -27.932 17.545 1.00 9.56 84 ARG B C 1
ATOM 3233 O O . ARG B 1 84 ? -19.893 -27.828 16.643 1.00 10.00 84 ARG B O 1
ATOM 3254 N N . GLY B 1 85 ? -17.764 -28.128 17.293 1.00 9.20 85 GLY B N 1
ATOM 3255 C CA . GLY B 1 85 ? -17.296 -28.213 15.916 1.00 9.87 85 GLY B CA 1
ATOM 3256 C C . GLY B 1 85 ? -17.944 -29.345 15.161 1.00 9.76 85 GLY B C 1
ATOM 3257 O O . GLY B 1 85 ? -18.294 -29.212 13.979 1.00 10.13 85 GLY B O 1
ATOM 3261 N N . SER B 1 86 ? -18.115 -30.483 15.826 1.00 9.10 86 SER B N 1
ATOM 3262 C CA . SER B 1 86 ? -18.801 -31.612 15.215 1.00 9.98 86 SER B CA 1
ATOM 3263 C C . SER B 1 86 ? -20.238 -31.255 14.889 1.00 9.36 86 SER B C 1
ATOM 3264 O O . SER B 1 86 ? -20.741 -31.591 13.810 1.00 10.17 86 SER B O 1
ATOM 3272 N N . ASN B 1 87 ? -20.917 -30.598 15.816 1.00 9.83 87 ASN B N 1
ATOM 3273 C CA . ASN B 1 87 ? -22.283 -30.164 15.561 1.00 10.42 87 ASN B CA 1
ATOM 3274 C C . ASN B 1 87 ? -22.360 -29.191 14.393 1.00 10.03 87 ASN B C 1
ATOM 3275 O O . ASN B 1 87 ? -23.310 -29.243 13.602 1.00 11.20 87 ASN B O 1
ATOM 3286 N N . TYR B 1 88 ? -21.405 -28.269 14.273 1.00 9.72 88 TYR B N 1
ATOM 3287 C CA . TYR B 1 88 ? -21.443 -27.346 13.140 1.00 9.52 88 TYR B CA 1
ATOM 3288 C C . TYR B 1 88 ? -21.263 -28.104 11.844 1.00 9.86 88 TYR B C 1
ATOM 3289 O O . TYR B 1 88 ? -21.915 -27.788 10.836 1.00 10.66 88 TYR B O 1
ATOM 3307 N N . LEU B 1 89 ? -20.390 -29.085 11.834 1.00 10.06 89 LEU B N 1
ATOM 3308 C CA . LEU B 1 89 ? -20.199 -29.867 10.622 1.00 10.76 89 LEU B CA 1
ATOM 3309 C C . LEU B 1 89 ? -21.455 -30.637 10.265 1.00 11.22 89 LEU B C 1
ATOM 3310 O O . LEU B 1 89 ? -21.835 -30.698 9.090 1.00 13.50 89 LEU B O 1
ATOM 3326 N N . LYS B 1 90 ? -22.138 -31.208 11.249 1.00 11.28 90 LYS B N 1
ATOM 3327 C CA . LYS B 1 90 ? -23.349 -31.955 10.963 1.00 11.52 90 LYS B CA 1
ATOM 3328 C C . LYS B 1 90 ? -24.447 -31.051 10.415 1.00 12.80 90 LYS B C 1
ATOM 3329 O O . LYS B 1 90 ? -25.238 -31.481 9.553 1.00 13.60 90 LYS B O 1
ATOM 3348 N N . ALA B 1 91 ? -24.510 -29.820 10.872 1.00 11.62 91 ALA B N 1
ATOM 3349 C CA . ALA B 1 91 ? -25.530 -28.882 10.438 1.00 11.60 91 ALA B CA 1
ATOM 3350 C C . ALA B 1 91 ? -25.240 -28.270 9.092 1.00 11.98 91 ALA B C 1
ATOM 3351 O O . ALA B 1 91 ? -26.159 -27.732 8.466 1.00 13.82 91 ALA B O 1
ATOM 3358 N N . ALA B 1 92 ? -24.008 -28.326 8.626 1.00 11.15 92 ALA B N 1
ATOM 3359 C CA . ALA B 1 92 ? -23.642 -27.739 7.355 1.00 10.61 92 ALA B CA 1
ATOM 3360 C C . ALA B 1 92 ? -24.274 -28.527 6.221 1.00 10.37 92 ALA B C 1
ATOM 3361 O O . ALA B 1 92 ? -24.526 -29.724 6.339 1.00 10.84 92 ALA B O 1
ATOM 3368 N N . PRO B 1 93 ? -24.471 -27.893 5.070 1.00 11.02 93 PRO B N 1
ATOM 3369 C CA . PRO B 1 93 ? -24.896 -28.661 3.900 1.00 10.40 93 PRO B CA 1
ATOM 3370 C C . PRO B 1 93 ? -23.877 -29.729 3.568 1.00 10.07 93 PRO B C 1
ATOM 3371 O O . PRO B 1 93 ? -22.662 -29.509 3.647 1.00 10.70 93 PRO B O 1
ATOM 3382 N N . VAL B 1 94 ? -24.371 -30.896 3.177 1.00 10.79 94 VAL B N 1
ATOM 3383 C CA . VAL B 1 94 ? -23.478 -31.969 2.812 1.00 12.15 94 VAL B CA 1
ATOM 3384 C C . VAL B 1 94 ? -22.550 -31.547 1.682 1.00 10.66 94 VAL B C 1
ATOM 3385 O O . VAL B 1 94 ? -21.391 -31.981 1.638 1.00 11.82 94 VAL B O 1
ATOM 3398 N N . GLU B 1 95 ? -23.019 -30.699 0.766 1.00 10.90 95 GLU B N 1
ATOM 3399 C CA . GLU B 1 95 ? -22.153 -30.241 -0.311 1.00 10.73 95 GLU B CA 1
ATOM 3400 C C . GLU B 1 95 ? -20.904 -29.571 0.249 1.00 9.90 95 GLU B C 1
ATOM 3401 O O . GLU B 1 95 ? -19.799 -29.736 -0.294 1.00 10.39 95 GLU B O 1
ATOM 3413 N N . LEU B 1 96 ? -21.058 -28.775 1.315 1.00 9.74 96 LEU B N 1
ATOM 3414 C CA . LEU B 1 96 ? -19.893 -28.148 1.911 1.00 9.43 96 LEU B CA 1
ATOM 3415 C C . LEU B 1 96 ? -18.986 -29.176 2.552 1.00 8.77 96 LEU B C 1
ATOM 3416 O O . LEU B 1 96 ? -17.772 -29.121 2.375 1.00 9.22 96 LEU B O 1
ATOM 3432 N N . ARG B 1 97 ? -19.550 -30.110 3.320 1.00 9.05 97 ARG B N 1
ATOM 3433 C CA . ARG B 1 97 ? -18.717 -31.103 3.977 1.00 9.64 97 ARG B CA 1
ATOM 3434 C C . ARG B 1 97 ? -17.924 -31.909 2.965 1.00 9.77 97 ARG B C 1
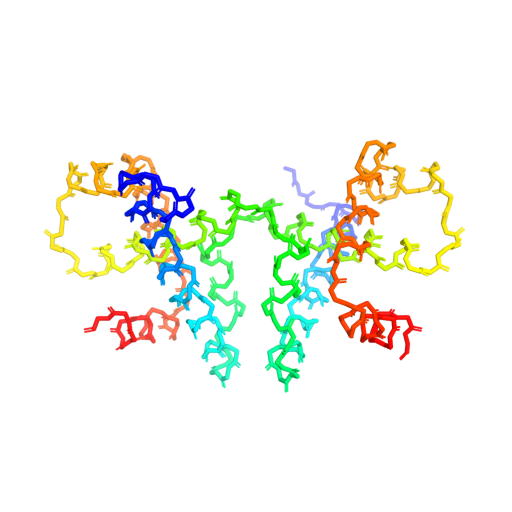ATOM 3435 O O . ARG B 1 97 ? -16.722 -32.141 3.145 1.00 9.89 97 ARG B O 1
ATOM 3456 N N . GLN B 1 98 ? -18.565 -32.313 1.866 1.00 8.77 98 GLN B N 1
ATOM 3457 C CA . GLN B 1 98 ? -17.867 -33.102 0.866 1.00 10.14 98 GLN B CA 1
ATOM 3458 C C . GLN B 1 98 ? -16.794 -32.290 0.170 1.00 8.84 98 GLN B C 1
ATOM 3459 O O . GLN B 1 98 ? -15.722 -32.816 -0.124 1.00 9.63 98 GLN B O 1
ATOM 3473 N N . TRP B 1 99 ? -17.050 -31.009 -0.088 1.00 8.22 99 TRP B N 1
ATOM 3474 C CA . TRP B 1 99 ? -16.032 -30.141 -0.663 1.00 8.38 99 TRP B CA 1
ATOM 3475 C C . TRP B 1 99 ? -14.853 -29.985 0.286 1.00 8.72 99 TRP B C 1
ATOM 3476 O O . TRP B 1 99 ? -13.700 -30.043 -0.136 1.00 9.33 99 TRP B O 1
ATOM 3497 N N . LEU B 1 100 ? -15.129 -29.767 1.567 1.00 8.17 100 LEU B N 1
ATOM 3498 C CA . LEU B 1 100 ? -14.060 -29.653 2.547 1.00 9.37 100 LEU B CA 1
ATOM 3499 C C . LEU B 1 100 ? -13.216 -30.911 2.581 1.00 9.92 100 LEU B C 1
ATOM 3500 O O . LEU B 1 100 ? -11.978 -30.834 2.698 1.00 10.67 100 LEU B O 1
ATOM 3516 N N . GLU B 1 101 ? -13.843 -32.079 2.472 1.00 9.83 101 GLU B N 1
ATOM 3517 C CA . GLU B 1 101 ? -13.048 -33.297 2.414 1.00 10.97 101 GLU B CA 1
ATOM 3518 C C . GLU B 1 101 ? -12.117 -33.278 1.214 1.00 11.51 101 GLU B C 1
ATOM 3519 O O . GLU B 1 101 ? -10.929 -33.618 1.341 1.00 14.60 101 GLU B O 1
ATOM 3531 N N . GLU B 1 102 ? -12.609 -32.865 0.053 1.00 10.22 102 GLU B N 1
ATOM 3532 C CA . GLU B 1 102 ? -11.756 -32.860 -1.126 1.00 10.92 102 GLU B CA 1
ATOM 3533 C C . GLU B 1 102 ? -10.624 -31.867 -0.978 1.00 11.63 102 GLU B C 1
ATOM 3534 O O . GLU B 1 102 ? -9.484 -32.159 -1.356 1.00 14.34 102 GLU B O 1
ATOM 3546 N N A VAL B 1 103 ? -10.912 -30.698 -0.428 0.52 10.43 103 VAL B N 1
ATOM 3547 N N B VAL B 1 103 ? -10.899 -30.669 -0.472 0.48 10.64 103 VAL B N 1
ATOM 3548 C CA A VAL B 1 103 ? -9.920 -29.637 -0.461 0.52 11.68 103 VAL B CA 1
ATOM 3549 C CA B VAL B 1 103 ? -9.844 -29.658 -0.379 0.48 12.18 103 VAL B CA 1
ATOM 3550 C C A VAL B 1 103 ? -8.985 -29.645 0.760 0.52 12.79 103 VAL B C 1
ATOM 3551 C C B VAL B 1 103 ? -8.890 -29.966 0.760 0.48 14.34 103 VAL B C 1
ATOM 3552 O O A VAL B 1 103 ? -7.832 -29.210 0.624 0.52 18.38 103 VAL B O 1
ATOM 3553 O O B VAL B 1 103 ? -7.663 -29.995 0.594 0.48 13.01 103 VAL B O 1
ATOM 3578 N N . LEU B 1 104 ? -9.434 -30.141 1.947 1.00 13.57 104 LEU B N 1
ATOM 3579 C CA . LEU B 1 104 ? -8.569 -30.216 3.136 1.00 12.83 104 LEU B CA 1
ATOM 3580 C C . LEU B 1 104 ? -7.853 -31.549 3.269 1.00 18.02 104 LEU B C 1
ATOM 3581 O O . LEU B 1 104 ? -6.754 -31.595 3.847 1.00 19.62 104 LEU B O 1
ATOM 3597 N N . LEU B 1 105 ? -8.444 -32.638 2.788 1.00 15.02 105 LEU B N 1
ATOM 3598 C CA . LEU B 1 105 ? -7.859 -33.963 2.929 1.00 14.94 105 LEU B CA 1
ATOM 3599 C C . LEU B 1 105 ? -7.219 -34.449 1.639 1.00 21.42 105 LEU B C 1
ATOM 3600 O O . LEU B 1 105 ? -7.019 -35.659 1.478 1.00 24.69 105 LEU B O 1
ATOM 3616 N N . LYS B 1 106 ? -6.857 -33.524 0.753 1.00 28.10 106 LYS B N 1
ATOM 3617 C CA . LYS B 1 106 ? -6.155 -33.805 -0.507 1.00 43.42 106 LYS B CA 1
ATOM 3618 C C . LYS B 1 106 ? -7.160 -34.001 -1.625 1.00 67.11 106 LYS B C 1
ATOM 3619 O O . LYS B 1 106 ? -7.209 -33.212 -2.568 1.00 96.77 106 LYS B O 1
#

Foldseek 3Di:
DPDDPVNVVVVVVVVVVVVVVVVVLVVCVVVVNNVVVCPVPDPPVRVVVVVLLLVLLLCVVVVDDDQVRCCVPSVQHDVNNVVSVVVLVPDDPVVNVVSVVPSD/DVDDVVVVVVVVVVVVVVVVVVVVLVVCVVVVNNVVVCPVVDPPVRVVLVVLLLVLLLCVLVVPDDQVCCCVVRVQHPVNNVVSVVVLVPDPVVVSVVSCVPSVD

InterPro domains:
  IPR000831 Trp repressor [PF01371] (17-103)
  IPR010921 Trp repressor/replication initiator [SSF48295] (5-105)
  IPR013335 Trp repressor, bacterial [MF_00475] (15-108)
  IPR013335 Trp repressor, bacterial [PIRSF003196] (11-106)
  IPR013335 Trp repressor, bacterial [PTHR38025] (11-107)
  IPR013335 Trp repressor, bacterial [TIGR01321] (11-104)
  IPR038116 TrpR-like superfamily [G3DSA:1.10.1270.10] (1-108)

Solvent-accessible surface area: 12427 Å² total; per-residue (Å²): 155,175,122,46,121,154,47,40,55,72,50,93,83,70,86,91,21,20,58,87,3,5,81,8,1,83,55,0,20,121,72,110,12,20,73,29,0,3,82,14,4,10,75,88,117,53,50,83,32,4,1,28,64,0,50,14,6,13,22,40,40,79,61,136,36,55,61,184,76,7,110,98,101,15,64,0,24,122,58,45,17,72,114,8,46,84,73,12,176,88,13,57,76,102,0,64,99,17,0,80,134,71,9,100,141,187,88,79,116,160,46,39,56,76,45,87,77,65,94,107,16,28,71,85,2,10,65,7,1,87,53,0,17,124,79,112,20,11,69,26,0,2,77,13,2,10,72,87,116,51,48,84,32,3,1,28,63,1,54,15,9,13,21,42,23,83,62,140,35,52,109,184,72,7,129,109,98,14,64,0,22,112,64,42,22,72,112,9,46,83,76,5,170,89,16,67,98,116,0,88,106,29,0,68,128,56,10,49,224

GO terms:
  GO:0003677 DNA binding (F, IDA)
  GO:0043565 sequence-specific DNA binding (F, IDA)
  GO:0006355 regulation of DNA-templated transcription (P, IDA)

B-factor: mean 16.62, std 11.05, range [2.78, 134.19]